Protein AF-0000000084498548 (afdb_homodimer)

Radius of gyration: 18.86 Å; Cα contacts (8 Å, |Δi|>4): 498; chains: 2; bounding box: 50×49×44 Å

Solvent-accessible surface area (backbone atoms only — not comparable to full-atom values): 16741 Å² total; per-residue (Å²): 135,60,54,64,37,74,78,38,48,63,49,59,43,52,49,50,53,48,46,35,45,73,72,44,71,28,44,51,38,52,68,61,47,27,60,66,33,52,45,53,64,82,65,43,45,35,33,50,53,33,36,35,72,52,46,29,29,46,72,55,97,62,28,40,30,58,28,74,58,29,51,48,41,76,71,42,21,59,57,54,34,27,48,53,51,32,66,39,36,51,81,23,35,69,41,34,59,47,57,73,54,39,54,42,33,70,68,54,51,51,52,50,36,49,74,73,68,48,60,89,46,74,53,97,58,17,66,53,39,49,52,49,48,46,42,56,50,26,37,64,28,53,41,29,40,76,50,97,72,33,38,32,45,50,79,67,76,82,114,135,60,56,65,38,75,78,40,48,63,50,57,42,54,48,49,52,48,46,35,43,74,73,44,71,29,42,50,39,52,71,61,48,28,60,66,35,51,45,53,66,83,65,43,46,34,32,50,53,34,37,36,72,53,47,29,28,47,75,55,96,62,28,40,31,58,27,72,59,30,51,49,41,77,71,41,21,59,57,55,34,27,48,54,50,32,65,40,37,52,80,22,32,70,42,34,58,46,58,73,53,40,53,42,32,69,69,53,49,52,52,53,35,48,74,72,66,47,60,89,46,73,52,98,57,16,67,54,38,48,51,50,49,46,43,56,51,27,38,65,27,54,41,29,40,76,51,96,70,34,38,32,46,50,77,66,78,83,116

InterPro domains:
  IPR018632 C-terminal AAA-associated domain [PF09821] (31-145)

Nearest PDB structures (foldseek):
  2g7u-assembly1_A  TM=7.060E-01  e=1.919E-02  Rhodococcus jostii RHA1
  4m6y-assembly1_A  TM=6.902E-01  e=5.106E-02  Streptomyces hygroscopicus
  4m74-assembly1_B  TM=6.570E-01  e=4.056E-02  Streptomyces hygroscopicus
  4m6x-assembly1_B  TM=7.000E-01  e=7.639E-02  Streptomyces hygroscopicus
  4m72-assembly1_B  TM=6.467E-01  e=6.428E-02  Streptomyces hygroscopicus

Secondary structure (DSSP, 8-state):
--B--TT--HHHHHHHHHHHHHTSTTEEEHHHHHHHHT--HHHHHHHHHHHHHTTSEEEETTEEEE-HHHHHHHHS-HHHHHHHHHHHHTTSBTHHHHHHHSEE-HHHHHHHHHHTT--TT-STTHHHHHHHHIIIIIITTTSEEEETTEEEE------/--B--TT--HHHHHHHHHHHHHTSTTEEEHHHHHHHHT--HHHHHHHHHHHHHTTSEEEETTEEEE-HHHHHHHHS-HHHHHHHHHHHHTTSBTHHHHHHHSEE-HHHHHHHHHHTT--TT-STTHHHHHHHHIIIIIITTTSEEEETTEEEE------

Structure (mmCIF, N/CA/C/O backbone):
data_AF-0000000084498548-model_v1
#
loop_
_entity.id
_entity.type
_entity.pdbx_description
1 polymer 'ABC transporter ATP-binding protein'
#
loop_
_atom_site.group_PDB
_atom_site.id
_atom_site.type_symbol
_atom_site.label_atom_id
_atom_site.label_alt_id
_atom_site.label_comp_id
_atom_site.label_asym_id
_atom_site.label_entity_id
_atom_site.label_seq_id
_atom_site.pdbx_PDB_ins_code
_atom_site.Cartn_x
_atom_site.Cartn_y
_atom_site.Cartn_z
_atom_site.occupancy
_atom_site.B_iso_or_equiv
_atom_site.auth_seq_id
_atom_site.auth_comp_id
_atom_site.auth_asym_id
_atom_site.auth_atom_id
_atom_site.pdbx_PDB_model_num
ATOM 1 N N . MET A 1 1 ? 15.578 -17.812 -7.535 1 78.06 1 MET A N 1
ATOM 2 C CA . MET A 1 1 ? 15.336 -17.047 -6.316 1 78.06 1 MET A CA 1
ATOM 3 C C . MET A 1 1 ? 14.117 -16.156 -6.469 1 78.06 1 MET A C 1
ATOM 5 O O . MET A 1 1 ? 13.922 -15.531 -7.52 1 78.06 1 MET A O 1
ATOM 9 N N . ASP A 1 2 ? 13.141 -16.25 -5.461 1 93.12 2 ASP A N 1
ATOM 10 C CA . ASP A 1 2 ? 11.898 -15.484 -5.562 1 93.12 2 ASP A CA 1
ATOM 11 C C . ASP A 1 2 ? 12.094 -14.047 -5.09 1 93.12 2 ASP A C 1
ATOM 13 O O . ASP A 1 2 ? 12.711 -13.805 -4.051 1 93.12 2 ASP A O 1
ATOM 17 N N . VAL A 1 3 ? 11.75 -13.117 -5.965 1 96.81 3 VAL A N 1
ATOM 18 C CA . VAL A 1 3 ? 11.867 -11.695 -5.652 1 96.81 3 VAL A CA 1
ATOM 19 C C . VAL A 1 3 ? 10.516 -11.008 -5.848 1 96.81 3 VAL A C 1
ATOM 21 O O . VAL A 1 3 ? 9.797 -11.312 -6.797 1 96.81 3 VAL A O 1
ATOM 24 N N . ILE A 1 4 ? 10.125 -10.188 -4.871 1 97.5 4 ILE A N 1
ATOM 25 C CA . ILE A 1 4 ? 8.953 -9.359 -5.098 1 97.5 4 ILE A CA 1
ATOM 26 C C . ILE A 1 4 ? 9.172 -8.484 -6.332 1 97.5 4 ILE A C 1
ATOM 28 O O . ILE A 1 4 ? 10.211 -7.824 -6.457 1 97.5 4 ILE A O 1
ATOM 32 N N . ASP A 1 5 ? 8.227 -8.547 -7.223 1 96.06 5 ASP A N 1
ATOM 33 C CA . ASP A 1 5 ? 8.344 -7.723 -8.422 1 96.06 5 ASP A CA 1
ATOM 34 C C . ASP A 1 5 ? 8.25 -6.238 -8.078 1 96.06 5 ASP A C 1
ATOM 36 O O . ASP A 1 5 ? 7.336 -5.816 -7.367 1 96.06 5 ASP A O 1
ATOM 40 N N . PRO A 1 6 ? 9.141 -5.457 -8.625 1 94.38 6 PRO A N 1
ATOM 41 C CA . PRO A 1 6 ? 9.172 -4.035 -8.281 1 94.38 6 PRO A CA 1
ATOM 42 C C . PRO A 1 6 ? 7.891 -3.305 -8.688 1 94.38 6 PRO A C 1
ATOM 44 O O . PRO A 1 6 ? 7.586 -2.238 -8.148 1 94.38 6 PRO A O 1
ATOM 47 N N . ASP A 1 7 ? 7.145 -3.828 -9.594 1 94.19 7 ASP A N 1
ATOM 48 C CA . ASP A 1 7 ? 5.957 -3.148 -10.102 1 94.19 7 ASP A CA 1
ATOM 49 C C . ASP A 1 7 ? 4.691 -3.693 -9.445 1 94.19 7 ASP A C 1
ATOM 51 O O . ASP A 1 7 ? 3.58 -3.279 -9.789 1 94.19 7 ASP A O 1
ATOM 55 N N . ALA A 1 8 ? 4.844 -4.609 -8.555 1 95.62 8 ALA A N 1
ATOM 56 C CA . ALA A 1 8 ? 3.695 -5.16 -7.836 1 95.62 8 ALA A CA 1
ATOM 57 C C . ALA A 1 8 ? 3.361 -4.316 -6.609 1 95.62 8 ALA A C 1
ATOM 59 O O . ALA A 1 8 ? 4.191 -4.164 -5.707 1 95.62 8 ALA A O 1
ATOM 60 N N . ARG A 1 9 ? 2.207 -3.803 -6.594 1 96 9 ARG A N 1
ATOM 61 C CA . ARG A 1 9 ? 1.728 -3.01 -5.465 1 96 9 ARG A CA 1
ATOM 62 C C . ARG A 1 9 ? 0.726 -3.799 -4.629 1 96 9 ARG A C 1
ATOM 64 O O . ARG A 1 9 ? -0.12 -4.512 -5.172 1 96 9 ARG A O 1
ATOM 71 N N . ILE A 1 10 ? 0.789 -3.631 -3.348 1 97.06 10 ILE A N 1
ATOM 72 C CA . ILE A 1 10 ? -0.01 -4.457 -2.449 1 97.06 10 ILE A CA 1
ATOM 73 C C . ILE A 1 10 ? -1.494 -4.18 -2.674 1 97.06 10 ILE A C 1
ATOM 75 O O . ILE A 1 10 ? -2.318 -5.094 -2.629 1 97.06 10 ILE A O 1
ATOM 79 N N . ALA A 1 11 ? -1.898 -2.939 -2.898 1 96 11 ALA A N 1
ATOM 80 C CA . ALA A 1 11 ? -3.303 -2.609 -3.133 1 96 11 ALA A CA 1
ATOM 81 C C . ALA A 1 11 ? -3.832 -3.322 -4.375 1 96 11 ALA A C 1
ATOM 83 O O . ALA A 1 11 ? -4.98 -3.775 -4.395 1 96 11 ALA A O 1
ATOM 84 N N . ASP A 1 12 ? -2.979 -3.393 -5.426 1 96.44 12 ASP A N 1
ATOM 85 C CA . ASP A 1 12 ? -3.369 -4.094 -6.645 1 96.44 12 ASP A CA 1
ATOM 86 C C . ASP A 1 12 ? -3.529 -5.59 -6.391 1 96.44 12 ASP A C 1
ATOM 88 O O . ASP A 1 12 ? -4.41 -6.234 -6.965 1 96.44 12 ASP A O 1
ATOM 92 N N . LEU A 1 13 ? -2.639 -6.105 -5.566 1 97.5 13 LEU A N 1
ATOM 93 C CA . LEU A 1 13 ? -2.725 -7.52 -5.219 1 97.5 13 LEU A CA 1
ATOM 94 C C . LEU A 1 13 ? -4.016 -7.816 -4.461 1 97.5 13 LEU A C 1
ATOM 96 O O . LEU A 1 13 ? -4.68 -8.82 -4.73 1 97.5 13 LEU A O 1
ATOM 100 N N . VAL A 1 14 ? -4.371 -6.984 -3.506 1 96.75 14 VAL A N 1
ATOM 101 C CA . VAL A 1 14 ? -5.617 -7.148 -2.764 1 96.75 14 VAL A CA 1
ATOM 102 C C . VAL A 1 14 ? -6.797 -7.117 -3.729 1 96.75 14 VAL A C 1
ATOM 104 O O . VAL A 1 14 ? -7.672 -7.988 -3.68 1 96.75 14 VAL A O 1
ATOM 107 N N . GLY A 1 15 ? -6.789 -6.148 -4.637 1 95.5 15 GLY A N 1
ATOM 108 C CA . GLY A 1 15 ? -7.828 -6.074 -5.652 1 95.5 15 GLY A CA 1
ATOM 109 C C . GLY A 1 15 ? -7.926 -7.328 -6.5 1 95.5 15 GLY A C 1
ATOM 110 O O . GLY A 1 15 ? -9.023 -7.805 -6.785 1 95.5 15 GLY A O 1
ATOM 111 N N . LEU A 1 16 ? -6.781 -7.812 -6.887 1 97.25 16 LEU A N 1
ATOM 112 C CA . LEU A 1 16 ? -6.711 -9.023 -7.695 1 97.25 16 LEU A CA 1
ATOM 113 C C . LEU A 1 16 ? -7.387 -10.195 -6.984 1 97.25 16 LEU A C 1
ATOM 115 O O . LEU A 1 16 ? -8.172 -10.922 -7.59 1 97.25 16 LEU A O 1
ATOM 119 N N . LEU A 1 17 ? -7.102 -10.391 -5.699 1 98 17 LEU A N 1
ATOM 120 C CA . LEU A 1 17 ? -7.652 -11.508 -4.945 1 98 17 LEU A CA 1
ATOM 121 C C . LEU A 1 17 ? -9.164 -11.391 -4.812 1 98 17 LEU A C 1
ATOM 123 O O . LEU A 1 17 ? -9.891 -12.375 -4.953 1 98 17 LEU A O 1
ATOM 127 N N . TYR A 1 18 ? -9.625 -10.188 -4.562 1 95 18 TYR A N 1
ATOM 128 C CA . TYR A 1 18 ? -11.062 -9.984 -4.426 1 95 18 TYR A CA 1
ATOM 129 C C . TYR A 1 18 ? -11.773 -10.219 -5.758 1 95 18 TYR A C 1
ATOM 131 O O . TYR A 1 18 ? -12.852 -10.805 -5.797 1 95 18 TYR A O 1
ATOM 139 N N . VAL A 1 19 ? -11.172 -9.695 -6.832 1 95.12 19 VAL A N 1
ATOM 140 C CA . VAL A 1 19 ? -11.766 -9.898 -8.148 1 95.12 19 VAL A CA 1
ATOM 141 C C . VAL A 1 19 ? -11.82 -11.391 -8.469 1 95.12 19 VAL A C 1
ATOM 143 O O . VAL A 1 19 ? -12.852 -11.906 -8.898 1 95.12 19 VAL A O 1
ATOM 146 N N . LEU A 1 20 ? -10.719 -12.102 -8.234 1 97.5 20 LEU A N 1
ATOM 147 C CA . LEU A 1 20 ? -10.656 -13.539 -8.477 1 97.5 20 LEU A CA 1
ATOM 148 C C . LEU A 1 20 ? -11.727 -14.273 -7.684 1 97.5 20 LEU A C 1
ATOM 150 O O . LEU A 1 20 ? -12.445 -15.117 -8.227 1 97.5 20 LEU A O 1
ATOM 154 N N . ASN A 1 21 ? -11.828 -13.906 -6.457 1 96.69 21 ASN A N 1
ATOM 155 C CA . ASN A 1 21 ? -12.742 -14.617 -5.566 1 96.69 21 ASN A CA 1
ATOM 156 C C . ASN A 1 21 ? -14.195 -14.242 -5.84 1 96.69 21 ASN A C 1
ATOM 158 O O . ASN A 1 21 ? -15.047 -15.125 -5.984 1 96.69 21 ASN A O 1
ATOM 162 N N . ASN A 1 22 ? -14.484 -12.961 -5.988 1 93 22 ASN A N 1
ATOM 163 C CA . ASN A 1 22 ? -15.867 -12.484 -5.969 1 93 22 ASN A CA 1
ATOM 164 C C . ASN A 1 22 ? -16.484 -12.492 -7.363 1 93 22 ASN A C 1
ATOM 166 O O . ASN A 1 22 ? -17.688 -12.68 -7.516 1 93 22 ASN A O 1
ATOM 170 N N . ILE A 1 23 ? -15.672 -12.258 -8.352 1 94.19 23 ILE A N 1
ATOM 171 C CA . ILE A 1 23 ? -16.188 -12.141 -9.711 1 94.19 23 ILE A CA 1
ATOM 172 C C . ILE A 1 23 ? -16.047 -13.477 -10.438 1 94.19 23 ILE A C 1
ATOM 174 O O . ILE A 1 23 ? -16.969 -13.93 -11.117 1 94.19 23 ILE A O 1
ATOM 178 N N . PHE A 1 24 ? -14.93 -14.148 -10.242 1 97.5 24 PHE A N 1
ATOM 179 C CA . PHE A 1 24 ? -14.633 -15.312 -11.062 1 97.5 24 PHE A CA 1
ATOM 180 C C . PHE A 1 24 ? -14.789 -16.594 -10.258 1 97.5 24 PHE A C 1
ATOM 182 O O . PHE A 1 24 ? -14.453 -17.688 -10.742 1 97.5 24 PHE A O 1
ATOM 189 N N . ASN A 1 25 ? -15.242 -16.469 -9.039 1 97.38 25 ASN A N 1
ATOM 190 C CA . ASN A 1 25 ? -15.461 -17.625 -8.164 1 97.38 25 ASN A CA 1
ATOM 191 C C . ASN A 1 25 ? -14.18 -18.438 -7.988 1 97.38 25 ASN A C 1
ATOM 193 O O . ASN A 1 25 ? -14.227 -19.672 -7.973 1 97.38 25 ASN A O 1
ATOM 197 N N . GLY A 1 26 ? -13.102 -17.734 -8.031 1 98.19 26 GLY A N 1
ATOM 198 C CA . GLY A 1 26 ? -11.844 -18.312 -7.578 1 98.19 26 GLY A CA 1
ATOM 199 C C . GLY A 1 26 ? -10.953 -18.766 -8.719 1 98.19 26 GLY A C 1
ATOM 200 O O . GLY A 1 26 ? -9.82 -19.188 -8.5 1 98.19 26 GLY A O 1
ATOM 201 N N . LYS A 1 27 ? -11.453 -18.75 -9.945 1 98.25 27 LYS A N 1
ATOM 202 C CA . LYS A 1 27 ? -10.648 -19.25 -11.055 1 98.25 27 LYS A CA 1
ATOM 203 C C . LYS A 1 27 ? -11.023 -18.562 -12.367 1 98.25 27 LYS A C 1
ATOM 205 O O . LYS A 1 27 ? -12.195 -18.266 -12.602 1 98.25 27 LYS A O 1
ATOM 210 N N . THR A 1 28 ? -10.039 -18.266 -13.133 1 98.5 28 THR A N 1
ATOM 211 C CA . THR A 1 28 ? -10.234 -17.734 -14.469 1 98.5 28 THR A CA 1
ATOM 212 C C . THR A 1 28 ? -8.961 -17.859 -15.297 1 98.5 28 THR A C 1
ATOM 214 O O . THR A 1 28 ? -7.992 -18.484 -14.867 1 98.5 28 THR A O 1
ATOM 217 N N . ASP A 1 29 ? -8.953 -17.453 -16.469 1 98.25 29 ASP A N 1
ATOM 218 C CA . ASP A 1 29 ? -7.703 -17.328 -17.203 1 98.25 29 ASP A CA 1
ATOM 219 C C . ASP A 1 29 ? -7.199 -15.883 -17.203 1 98.25 29 ASP A C 1
ATOM 221 O O . ASP A 1 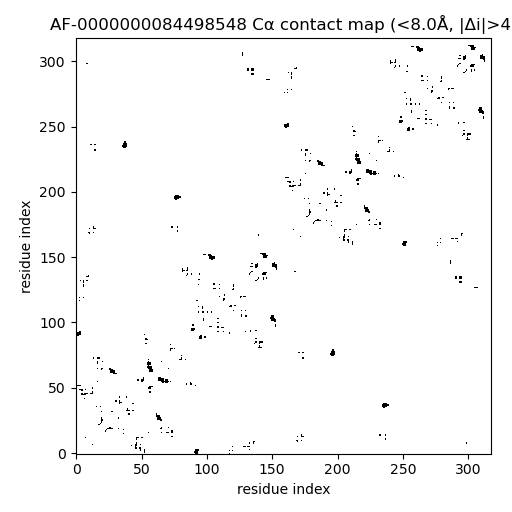29 ? -7.973 -14.953 -17 1 98.25 29 ASP A O 1
ATOM 225 N N . LEU A 1 30 ? -5.926 -15.719 -17.438 1 97.5 30 LEU A N 1
ATOM 226 C CA . LEU A 1 30 ? -5.254 -14.43 -17.312 1 97.5 30 LEU A CA 1
ATOM 227 C C . LEU A 1 30 ? -5.828 -13.422 -18.312 1 97.5 30 LEU A C 1
ATOM 229 O O . LEU A 1 30 ? -5.863 -12.219 -18.031 1 97.5 30 LEU A O 1
ATOM 233 N N . TYR A 1 31 ? -6.27 -13.867 -19.422 1 97.19 31 TYR A N 1
ATOM 234 C CA . TYR A 1 31 ? -6.852 -12.992 -20.438 1 97.19 31 TYR A CA 1
ATOM 235 C C . TYR A 1 31 ? -8.125 -12.336 -19.906 1 97.19 31 TYR A C 1
ATOM 237 O O . TYR A 1 31 ? -8.305 -11.117 -20.047 1 97.19 31 TYR A O 1
ATOM 245 N N . LYS A 1 32 ? -8.984 -13.148 -19.344 1 97.75 32 LYS A N 1
ATOM 246 C CA . LYS A 1 32 ? -10.234 -12.633 -18.781 1 97.75 32 LYS A CA 1
ATOM 247 C C . LYS A 1 32 ? -9.961 -11.727 -17.594 1 97.75 32 LYS A C 1
ATOM 249 O O . LYS A 1 32 ? -10.641 -10.719 -17.391 1 97.75 32 LYS A O 1
ATOM 254 N N . LEU A 1 33 ? -9.016 -12.133 -16.812 1 96.94 33 LEU A N 1
ATOM 255 C CA . LEU A 1 33 ? -8.648 -11.352 -15.633 1 96.94 33 LEU A CA 1
ATOM 256 C C . LEU A 1 33 ? -8.156 -9.961 -16.031 1 96.94 33 LEU A C 1
ATOM 258 O O . LEU A 1 33 ? -8.516 -8.969 -15.406 1 96.94 33 LEU A O 1
ATOM 262 N N . GLU A 1 34 ? -7.238 -9.906 -17.031 1 96.69 34 GLU A N 1
ATOM 263 C CA . GLU A 1 34 ? -6.699 -8.617 -17.453 1 96.69 34 GLU A CA 1
ATOM 264 C C . GLU A 1 34 ? -7.805 -7.691 -17.953 1 96.69 34 GLU A C 1
ATOM 266 O O . GLU A 1 34 ? -7.746 -6.48 -17.734 1 96.69 34 GLU A O 1
ATOM 271 N N . LYS A 1 35 ? -8.852 -8.227 -18.609 1 95.81 35 LYS A N 1
ATOM 272 C CA . LYS A 1 35 ? -9.984 -7.449 -19.094 1 95.81 35 LYS A CA 1
ATOM 273 C C . LYS A 1 35 ? -10.82 -6.906 -17.938 1 95.81 35 LYS A C 1
ATOM 275 O O . LYS A 1 35 ? -11.172 -5.727 -17.922 1 95.81 35 LYS A O 1
ATOM 280 N N . GLU A 1 36 ? -11.086 -7.801 -17.016 1 94.44 36 GLU A N 1
ATOM 281 C CA . GLU A 1 36 ? -11.883 -7.398 -15.867 1 94.44 36 GLU A CA 1
ATOM 282 C C . GLU A 1 36 ? -11.18 -6.316 -15.055 1 94.44 36 GLU A C 1
ATOM 284 O O . GLU A 1 36 ? -11.82 -5.387 -14.555 1 94.44 36 GLU A O 1
ATOM 289 N N . MET A 1 37 ? -9.883 -6.426 -14.93 1 93.94 37 MET A N 1
ATOM 290 C CA . MET A 1 37 ? -9.102 -5.504 -14.109 1 93.94 37 MET A CA 1
ATOM 291 C C . MET A 1 37 ? -8.711 -4.266 -14.914 1 93.94 37 MET A C 1
ATOM 293 O O . MET A 1 37 ? -8.148 -3.316 -14.359 1 93.94 37 MET A O 1
ATOM 297 N N . GLU A 1 38 ? -8.953 -4.242 -16.188 1 93.75 38 GLU A N 1
ATOM 298 C CA . GLU A 1 38 ? -8.688 -3.105 -17.062 1 93.75 38 GLU A CA 1
ATOM 299 C C . GLU A 1 38 ? -7.215 -2.713 -17.031 1 93.75 38 GLU A C 1
ATOM 301 O O . GLU A 1 38 ? -6.883 -1.55 -16.797 1 93.75 38 GLU A O 1
ATOM 306 N N . VAL A 1 39 ? -6.41 -3.721 -17.203 1 92.94 39 VAL A N 1
ATOM 307 C CA . VAL A 1 39 ? -4.965 -3.545 -17.281 1 92.94 39 VAL A CA 1
ATOM 308 C C . VAL A 1 39 ? -4.398 -4.391 -18.422 1 92.94 39 VAL A C 1
ATOM 310 O O . VAL A 1 39 ? -5.027 -5.359 -18.859 1 92.94 39 VAL A O 1
ATOM 313 N N . ASP A 1 40 ? -3.309 -3.969 -18.938 1 92.88 40 ASP A N 1
ATOM 314 C CA . ASP A 1 40 ? -2.658 -4.82 -19.922 1 92.88 40 ASP A CA 1
ATOM 315 C C . ASP A 1 40 ? -1.846 -5.922 -19.25 1 92.88 40 ASP A C 1
ATOM 317 O O . ASP A 1 40 ? -1.642 -5.895 -18.031 1 92.88 40 ASP A O 1
ATOM 321 N N . ILE A 1 41 ? -1.466 -6.84 -20.016 1 92.25 41 ILE A N 1
ATOM 322 C CA . ILE A 1 41 ? -0.79 -8.031 -19.516 1 92.25 41 ILE A CA 1
ATOM 323 C C . ILE A 1 41 ? 0.524 -7.633 -18.844 1 92.25 41 ILE A C 1
ATOM 325 O O . ILE A 1 41 ? 0.923 -8.227 -17.844 1 92.25 41 ILE A O 1
ATOM 329 N N . ASP A 1 42 ? 1.211 -6.633 -19.375 1 93.94 42 ASP A N 1
ATOM 330 C CA . ASP A 1 42 ? 2.494 -6.195 -18.828 1 93.94 42 ASP A CA 1
ATOM 331 C C . ASP A 1 42 ? 2.332 -5.613 -17.438 1 93.94 42 ASP A C 1
ATOM 333 O O . ASP A 1 42 ? 3.246 -5.699 -16.609 1 93.94 42 ASP A O 1
ATOM 337 N N . ASP A 1 43 ? 1.168 -5.078 -17.234 1 93.88 43 ASP A N 1
ATOM 338 C CA . ASP A 1 43 ? 0.88 -4.5 -15.93 1 93.88 43 ASP A CA 1
ATOM 339 C C . ASP A 1 43 ? 0.314 -5.551 -14.977 1 93.88 43 ASP A C 1
ATOM 341 O O . ASP A 1 43 ? 0.504 -5.461 -13.758 1 93.88 43 ASP A O 1
ATOM 345 N N . LEU A 1 44 ? -0.313 -6.496 -15.523 1 96.44 44 LEU A N 1
ATOM 346 C CA . LEU A 1 44 ? -0.96 -7.523 -14.711 1 96.44 44 LEU A CA 1
ATOM 347 C C . LEU A 1 44 ? 0.058 -8.539 -14.211 1 96.44 44 LEU A C 1
ATOM 349 O O . LEU A 1 44 ? -0.01 -8.984 -13.062 1 96.44 44 LEU A O 1
ATOM 353 N N . MET A 1 45 ? 0.998 -8.93 -14.961 1 97.06 45 MET A N 1
ATOM 354 C CA . MET A 1 45 ? 1.869 -10.07 -14.711 1 97.06 45 MET A CA 1
ATOM 355 C C . MET A 1 45 ? 2.734 -9.828 -13.477 1 97.06 45 MET A C 1
ATOM 357 O O . MET A 1 45 ? 2.938 -10.742 -12.672 1 97.06 45 MET A O 1
ATOM 361 N N . PRO A 1 46 ? 3.27 -8.625 -13.258 1 97.12 46 PRO A N 1
ATOM 362 C CA . PRO A 1 46 ? 4.027 -8.398 -12.023 1 97.12 46 PRO A CA 1
ATOM 363 C C . PRO A 1 46 ? 3.215 -8.703 -10.766 1 97.12 46 PRO A C 1
ATOM 365 O O . PRO A 1 46 ? 3.752 -9.242 -9.797 1 97.12 46 PRO A O 1
ATOM 368 N N . ILE A 1 47 ? 1.966 -8.375 -10.781 1 97.69 47 ILE A N 1
ATOM 369 C CA . ILE A 1 47 ? 1.077 -8.617 -9.648 1 97.69 47 ILE A CA 1
ATOM 370 C C . ILE A 1 47 ? 0.819 -10.109 -9.508 1 97.69 47 ILE A C 1
ATOM 372 O O . ILE A 1 47 ? 0.877 -10.656 -8.398 1 97.69 47 ILE A O 1
ATOM 376 N N . VAL A 1 48 ? 0.594 -10.75 -10.625 1 98.19 48 VAL A N 1
ATOM 377 C CA . VAL A 1 48 ? 0.312 -12.18 -10.656 1 98.19 48 VAL A CA 1
ATOM 378 C C . VAL A 1 48 ? 1.531 -12.961 -10.164 1 98.19 48 VAL A C 1
ATOM 380 O O . VAL A 1 48 ? 1.407 -13.852 -9.32 1 98.19 48 VAL A O 1
ATOM 383 N N . TYR A 1 49 ? 2.674 -12.602 -10.68 1 97.44 49 TYR A N 1
ATOM 384 C CA . TYR A 1 49 ? 3.904 -13.266 -10.266 1 97.44 49 TYR A CA 1
ATOM 385 C C . TYR A 1 49 ? 4.133 -13.125 -8.766 1 97.44 49 TYR A C 1
ATOM 387 O O . TYR A 1 49 ? 4.473 -14.094 -8.086 1 97.44 49 TYR A O 1
ATOM 395 N N . THR A 1 50 ? 3.973 -11.945 -8.273 1 98.25 50 THR A N 1
ATOM 396 C CA . THR A 1 50 ? 4.164 -11.695 -6.852 1 98.25 50 THR A CA 1
ATOM 397 C C . THR A 1 50 ? 3.141 -12.469 -6.02 1 98.25 50 THR A C 1
ATOM 399 O O . THR A 1 50 ? 3.494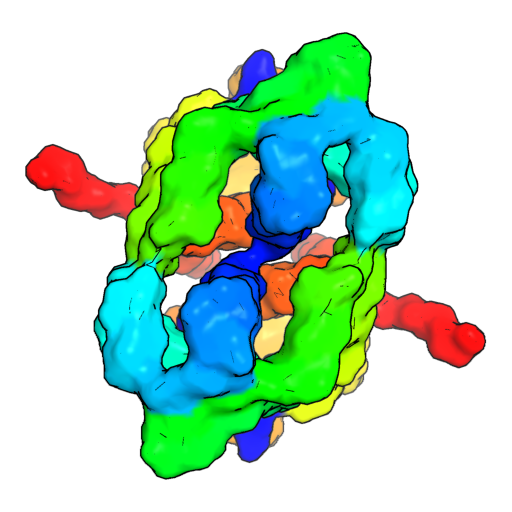 -13.102 -5.027 1 98.25 50 THR A O 1
ATOM 402 N N . ALA A 1 51 ? 1.884 -12.438 -6.43 1 98.56 51 ALA A N 1
ATOM 403 C CA . ALA A 1 51 ? 0.834 -13.172 -5.727 1 98.56 51 ALA A CA 1
ATOM 404 C C . ALA A 1 51 ? 1.152 -14.664 -5.668 1 98.56 51 ALA A C 1
ATOM 406 O O . ALA A 1 51 ? 0.913 -15.312 -4.652 1 98.56 51 ALA A O 1
ATOM 407 N N . GLU A 1 52 ? 1.64 -15.156 -6.785 1 98.5 52 GLU A N 1
ATOM 408 C CA . GLU A 1 52 ? 1.999 -16.562 -6.84 1 98.5 52 GLU A CA 1
ATOM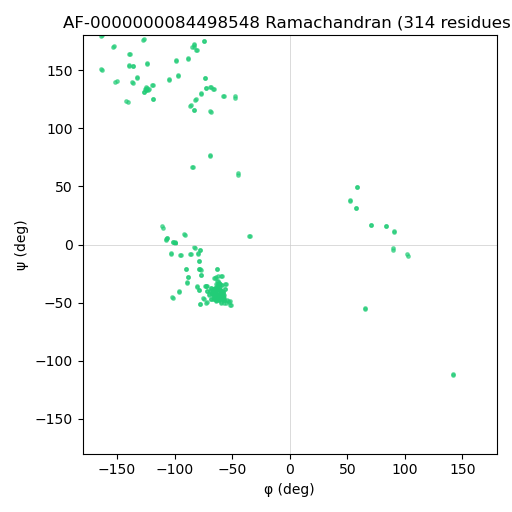 409 C C . GLU A 1 52 ? 3.178 -16.875 -5.922 1 98.5 52 GLU A C 1
ATOM 411 O O . GLU A 1 52 ? 3.176 -17.891 -5.215 1 98.5 52 GLU A O 1
ATOM 416 N N . ARG A 1 53 ? 4.137 -16.031 -5.918 1 97.62 53 ARG A N 1
ATOM 417 C CA . ARG A 1 53 ? 5.305 -16.203 -5.059 1 97.62 53 ARG A CA 1
ATOM 418 C C . ARG A 1 53 ? 4.914 -16.188 -3.586 1 97.62 53 ARG A C 1
ATOM 420 O O . ARG A 1 53 ? 5.488 -16.922 -2.775 1 97.62 53 ARG A O 1
ATOM 427 N N . LEU A 1 54 ? 3.932 -15.398 -3.273 1 98.25 54 LEU A N 1
ATOM 428 C CA . LEU A 1 54 ? 3.455 -15.273 -1.9 1 98.25 54 LEU A CA 1
ATOM 429 C C . LEU A 1 54 ? 2.535 -16.438 -1.541 1 98.25 54 LEU A C 1
ATOM 431 O O . LEU A 1 54 ? 2.125 -16.578 -0.386 1 98.25 54 LEU A O 1
ATOM 435 N N . GLY A 1 55 ? 2.203 -17.203 -2.484 1 98.31 55 GLY A N 1
ATOM 436 C CA . GLY A 1 55 ? 1.375 -18.375 -2.268 1 98.31 55 GLY A CA 1
ATOM 437 C C . GLY A 1 55 ? -0.11 -18.062 -2.252 1 98.31 55 GLY A C 1
ATOM 438 O O . GLY A 1 55 ? -0.915 -18.891 -1.798 1 98.31 55 GLY A O 1
ATOM 439 N N . LEU A 1 56 ? -0.483 -16.938 -2.725 1 98.75 56 LEU A N 1
ATOM 440 C CA . LEU A 1 56 ? -1.867 -16.5 -2.609 1 98.75 56 LEU A CA 1
ATOM 441 C C . LEU A 1 56 ? -2.686 -16.953 -3.814 1 98.75 56 LEU A C 1
ATOM 443 O O . LEU A 1 56 ? -3.918 -16.969 -3.766 1 98.75 56 LEU A O 1
ATOM 447 N N . VAL A 1 57 ? -1.988 -17.234 -4.879 1 98.81 57 VAL A N 1
ATOM 448 C CA . VAL A 1 57 ? -2.623 -17.781 -6.078 1 98.81 57 VAL A CA 1
ATOM 449 C C . VAL A 1 57 ? -1.748 -18.875 -6.672 1 98.81 57 VAL A C 1
ATOM 451 O O . VAL A 1 57 ? -0.585 -19.031 -6.289 1 98.81 57 VAL A O 1
ATOM 454 N N . ALA A 1 58 ? -2.299 -19.656 -7.527 1 98.75 58 ALA A N 1
ATOM 455 C CA . ALA A 1 58 ? -1.592 -20.609 -8.367 1 98.75 58 ALA A CA 1
ATOM 456 C C . ALA A 1 58 ? -1.858 -20.344 -9.844 1 98.75 58 ALA A C 1
ATOM 458 O O . ALA A 1 58 ? -2.998 -20.094 -10.242 1 98.75 58 ALA A O 1
ATOM 459 N N . VAL A 1 59 ? -0.813 -20.344 -10.617 1 98.06 59 VAL A N 1
ATOM 460 C CA . VAL A 1 59 ? -0.939 -20.094 -12.055 1 98.06 59 VAL A CA 1
ATOM 461 C C . VAL A 1 59 ? -0.447 -21.312 -12.836 1 98.06 59 VAL A C 1
ATOM 463 O O . VAL A 1 59 ? 0.668 -21.781 -12.609 1 98.06 59 VAL A O 1
ATOM 466 N N . GLU A 1 60 ? -1.208 -21.812 -13.656 1 97 60 GLU A N 1
ATOM 467 C CA . GLU A 1 60 ? -0.877 -22.953 -14.508 1 97 60 GLU A CA 1
ATOM 468 C C . GLU A 1 60 ? -1.452 -22.766 -15.914 1 97 60 GLU A C 1
ATOM 470 O O . GLU A 1 60 ? -2.662 -22.609 -16.078 1 97 60 GLU A O 1
ATOM 475 N N . SER A 1 61 ? -0.606 -22.797 -16.938 1 96.06 61 SER A N 1
ATOM 476 C CA . SER A 1 61 ? -1 -22.781 -18.344 1 96.06 61 SER A CA 1
ATOM 477 C C . SER A 1 61 ? -1.938 -21.609 -18.641 1 96.06 61 SER A C 1
ATOM 479 O O . SER A 1 61 ? -2.969 -21.781 -19.297 1 96.06 61 SER A O 1
ATOM 481 N N . GLY A 1 62 ? -1.719 -20.5 -18.047 1 95.38 62 GLY A N 1
ATOM 482 C CA . GLY A 1 62 ? -2.477 -19.281 -18.344 1 95.38 62 GLY A CA 1
ATOM 483 C C . GLY A 1 62 ? -3.723 -19.141 -17.484 1 95.38 62 GLY A C 1
ATOM 484 O O . GLY A 1 62 ? -4.445 -18.156 -17.609 1 95.38 62 GLY A O 1
ATOM 485 N N . ASP A 1 63 ? -3.926 -20.188 -16.672 1 98.19 63 ASP A N 1
ATOM 486 C CA . ASP A 1 63 ? -5.023 -20.141 -15.711 1 98.19 63 ASP A CA 1
ATOM 487 C C . ASP A 1 63 ? -4.527 -19.703 -14.336 1 98.19 63 ASP A C 1
ATOM 489 O O . ASP A 1 63 ? -3.426 -20.078 -13.922 1 98.19 63 ASP A O 1
ATOM 493 N N . ILE A 1 64 ? -5.391 -18.969 -13.672 1 98.62 64 ILE A N 1
ATOM 494 C CA . ILE A 1 64 ? -5.051 -18.484 -12.336 1 98.62 64 ILE A CA 1
ATOM 495 C C . ILE A 1 64 ? -6.156 -18.875 -11.359 1 98.62 64 ILE A C 1
ATOM 497 O O . ILE A 1 64 ? -7.34 -18.672 -11.641 1 98.62 64 ILE A O 1
ATOM 501 N N . ASN A 1 65 ? -5.754 -19.453 -10.219 1 98.69 65 ASN A N 1
ATOM 502 C CA . ASN A 1 65 ? -6.648 -19.844 -9.141 1 98.69 65 ASN A CA 1
ATOM 503 C C . ASN A 1 65 ? -6.238 -19.219 -7.812 1 98.69 65 ASN A C 1
ATOM 505 O O . ASN A 1 65 ? -5.051 -19.172 -7.488 1 98.69 65 ASN A O 1
ATOM 509 N N . ILE A 1 66 ? -7.219 -18.734 -7.137 1 98.69 66 ILE A N 1
ATOM 510 C CA . ILE A 1 66 ? -6.906 -18.312 -5.777 1 98.69 66 ILE A CA 1
ATOM 511 C C . ILE A 1 66 ? -6.609 -19.531 -4.914 1 98.69 66 ILE A C 1
ATOM 513 O O . ILE A 1 66 ? -7.281 -20.562 -5.031 1 98.69 66 ILE A O 1
ATOM 517 N N . SER A 1 67 ? -5.594 -19.5 -4.125 1 98.81 67 SER A N 1
ATOM 518 C CA . SER A 1 67 ? -5.223 -20.594 -3.234 1 98.81 67 SER A CA 1
ATOM 519 C C . SER A 1 67 ? -6.027 -20.547 -1.94 1 98.81 67 SER A C 1
ATOM 521 O O . SER A 1 67 ? -6.809 -19.625 -1.719 1 98.81 67 SER A O 1
ATOM 523 N N . ASP A 1 68 ? -5.871 -21.625 -1.117 1 98.62 68 ASP A N 1
ATOM 524 C CA . ASP A 1 68 ? -6.469 -21.609 0.215 1 98.62 68 ASP A CA 1
ATOM 525 C C . ASP A 1 68 ? -5.926 -20.453 1.046 1 98.62 68 ASP A C 1
ATOM 527 O O . ASP A 1 68 ? -6.672 -19.812 1.786 1 98.62 68 ASP A O 1
ATOM 531 N N . LYS A 1 69 ? -4.648 -20.172 0.93 1 98.75 69 LYS A N 1
ATOM 532 C CA . LYS A 1 69 ? -4.027 -19.047 1.622 1 98.75 69 LYS A CA 1
ATOM 533 C C . LYS A 1 69 ? -4.602 -17.719 1.136 1 98.75 69 LYS A C 1
ATOM 535 O O . LYS A 1 69 ? -4.852 -16.812 1.937 1 98.75 69 LYS A O 1
ATOM 540 N N . GLY A 1 70 ? -4.746 -17.594 -0.161 1 98.69 70 GLY A N 1
ATOM 541 C CA . GLY A 1 70 ? -5.363 -16.406 -0.718 1 98.69 70 GLY A CA 1
ATOM 542 C C . GLY A 1 70 ? -6.781 -16.188 -0.228 1 98.69 70 GLY A C 1
ATOM 543 O O . GLY A 1 70 ? -7.168 -15.062 0.085 1 98.69 70 GLY A O 1
ATOM 544 N N . ARG A 1 71 ? -7.555 -17.266 -0.122 1 98.19 71 ARG A N 1
ATOM 545 C CA . ARG A 1 71 ? -8.922 -17.172 0.387 1 98.19 71 ARG A CA 1
ATOM 546 C C . ARG A 1 71 ? -8.93 -16.797 1.862 1 98.19 71 ARG A C 1
ATOM 548 O O . ARG A 1 71 ? -9.781 -16 2.297 1 98.19 71 ARG A O 1
ATOM 555 N N . GLU A 1 72 ? -8.008 -17.391 2.596 1 98.19 72 GLU A N 1
ATOM 556 C CA . GLU A 1 72 ? -7.875 -17.016 3.998 1 98.19 72 GLU A CA 1
ATOM 557 C C . GLU A 1 72 ? -7.57 -15.523 4.133 1 98.19 72 GLU A C 1
ATOM 559 O O . GLU A 1 72 ? -8.141 -14.844 4.992 1 98.19 72 GLU A O 1
ATOM 564 N N . TYR A 1 73 ? -6.711 -15.023 3.322 1 98.38 73 TYR A N 1
ATOM 565 C CA . TYR A 1 73 ? -6.312 -13.617 3.346 1 98.38 73 TYR A CA 1
ATOM 566 C C . TYR A 1 73 ? -7.523 -12.711 3.188 1 98.38 73 TYR A C 1
ATOM 568 O O . TYR A 1 73 ? -7.723 -11.781 3.979 1 98.38 73 TYR A O 1
ATOM 576 N N . ILE A 1 74 ? -8.367 -12.961 2.172 1 95.88 74 ILE A N 1
ATOM 577 C CA . ILE A 1 74 ? -9.422 -12.008 1.868 1 95.88 74 ILE A CA 1
ATOM 578 C C . ILE A 1 74 ? -10.578 -12.18 2.855 1 95.88 74 ILE A C 1
ATOM 580 O O . ILE A 1 74 ? -11.445 -11.312 2.961 1 95.88 74 ILE A O 1
ATOM 584 N N . LYS A 1 75 ? -10.602 -13.289 3.592 1 94.44 75 LYS A N 1
ATOM 585 C CA . LYS A 1 75 ? -11.648 -13.516 4.578 1 94.44 75 LYS A CA 1
ATOM 586 C C . LYS A 1 75 ? -11.211 -13.078 5.969 1 94.44 75 LYS A C 1
ATOM 588 O O . LYS A 1 75 ? -12.023 -13.016 6.895 1 94.44 75 LYS A O 1
ATOM 593 N N . SER A 1 76 ? -9.961 -12.758 6.07 1 95.44 76 SER A N 1
ATOM 594 C CA . SER A 1 76 ? -9.391 -12.43 7.371 1 95.44 76 SER A CA 1
ATOM 595 C C . SER A 1 76 ? -9.539 -10.945 7.68 1 95.44 76 SER A C 1
ATOM 597 O O . SER A 1 76 ? -9.789 -10.141 6.785 1 95.44 76 SER A O 1
ATOM 599 N N . GLY A 1 77 ? -9.43 -10.656 8.969 1 92.94 77 GLY A N 1
ATOM 600 C CA . GLY A 1 77 ? -9.32 -9.273 9.398 1 92.94 77 GLY A CA 1
ATOM 601 C C . GLY A 1 77 ? -7.961 -8.664 9.117 1 92.94 77 GLY A C 1
ATOM 602 O O . GLY A 1 77 ? -7.059 -9.352 8.625 1 92.94 77 GLY A O 1
ATOM 603 N N . MET A 1 78 ? -7.844 -7.438 9.383 1 93.69 78 MET A N 1
ATOM 604 C CA . MET A 1 78 ? -6.676 -6.637 9.016 1 93.69 78 MET A CA 1
ATOM 605 C C . MET A 1 78 ? -5.418 -7.164 9.703 1 93.69 78 MET A C 1
ATOM 607 O O . MET A 1 78 ? -4.344 -7.188 9.102 1 93.69 78 MET A O 1
ATOM 611 N N . ILE A 1 79 ? -5.492 -7.531 10.969 1 93.5 79 ILE A N 1
ATOM 612 C CA . ILE A 1 79 ? -4.336 -8.008 11.719 1 93.5 79 ILE A CA 1
ATOM 613 C C . ILE A 1 79 ? -3.822 -9.312 11.102 1 93.5 79 ILE A C 1
ATOM 615 O O . ILE A 1 79 ? -2.623 -9.453 10.859 1 93.5 79 ILE A O 1
ATOM 619 N N . GLN A 1 80 ? -4.746 -10.219 10.82 1 96.44 80 GLN A N 1
ATOM 620 C CA . GLN A 1 80 ? -4.387 -11.508 10.242 1 96.44 80 GLN A CA 1
ATOM 621 C C . GLN A 1 80 ? -3.869 -11.344 8.812 1 96.44 80 GLN A C 1
ATOM 623 O O . GLN A 1 80 ? -2.979 -12.078 8.383 1 96.44 80 GLN A O 1
ATOM 628 N N . ARG A 1 81 ? -4.418 -10.453 8.031 1 97.19 81 ARG A N 1
ATOM 629 C CA . ARG A 1 81 ? -3.934 -10.18 6.68 1 97.19 81 ARG A CA 1
ATOM 630 C C . ARG A 1 81 ? -2.467 -9.766 6.695 1 97.19 81 ARG A C 1
ATOM 632 O O . ARG A 1 81 ? -1.666 -10.266 5.902 1 97.19 81 ARG A O 1
ATOM 639 N N . LYS A 1 82 ? -2.104 -8.852 7.637 1 96.81 82 LYS A N 1
ATOM 640 C CA . LYS A 1 82 ? -0.719 -8.398 7.75 1 96.81 82 LYS A CA 1
ATOM 641 C C . LYS A 1 82 ? 0.202 -9.547 8.156 1 96.81 82 LYS A C 1
ATOM 643 O O . LYS A 1 82 ? 1.33 -9.648 7.672 1 96.81 82 LYS A O 1
ATOM 648 N N . LYS A 1 83 ? -0.292 -10.383 9.031 1 97.44 83 LYS A N 1
ATOM 649 C CA . LYS A 1 83 ? 0.489 -11.539 9.461 1 97.44 83 LYS A CA 1
ATOM 650 C C . LYS A 1 83 ? 0.745 -12.492 8.297 1 97.44 83 LYS A C 1
ATOM 652 O O . LYS A 1 83 ? 1.845 -13.031 8.164 1 97.44 83 LYS A O 1
ATOM 657 N N . ILE A 1 84 ? -0.25 -12.719 7.512 1 98.25 84 ILE A N 1
ATOM 658 C CA . ILE A 1 84 ? -0.121 -13.594 6.352 1 98.25 84 ILE A CA 1
ATOM 659 C C . ILE A 1 84 ? 0.946 -13.047 5.41 1 98.25 84 ILE A C 1
ATOM 661 O O . ILE A 1 84 ? 1.815 -13.789 4.945 1 98.25 84 ILE A O 1
ATOM 665 N N . ILE A 1 85 ? 0.928 -11.742 5.133 1 98.44 85 ILE A N 1
ATOM 666 C CA . ILE A 1 85 ? 1.913 -11.125 4.25 1 98.44 85 ILE A CA 1
ATOM 667 C C . ILE A 1 85 ? 3.295 -11.195 4.895 1 98.44 85 ILE A C 1
ATOM 669 O O . ILE A 1 85 ? 4.273 -11.562 4.242 1 98.44 85 ILE A O 1
ATOM 673 N N . ASN A 1 86 ? 3.361 -10.836 6.164 1 98.44 86 ASN A N 1
ATOM 674 C CA . ASN A 1 86 ? 4.621 -10.891 6.902 1 98.44 86 ASN A CA 1
ATOM 675 C C . ASN A 1 86 ? 5.293 -12.25 6.773 1 98.44 86 ASN A C 1
ATOM 677 O O . ASN A 1 86 ? 6.449 -12.344 6.359 1 98.44 86 ASN A O 1
ATOM 681 N N . ASN A 1 87 ? 4.539 -13.312 7.055 1 98.19 87 ASN A N 1
ATOM 682 C CA . ASN A 1 87 ? 5.066 -14.672 7 1 98.19 87 ASN A CA 1
ATOM 683 C C . ASN A 1 87 ? 5.484 -15.062 5.586 1 98.19 87 ASN A C 1
ATOM 685 O O . ASN A 1 87 ? 6.48 -15.758 5.398 1 98.19 87 ASN A O 1
ATOM 689 N N . SER A 1 88 ? 4.805 -14.594 4.66 1 98.06 88 SER A N 1
ATOM 690 C CA . SER A 1 88 ? 5.051 -14.969 3.273 1 98.06 88 SER A CA 1
ATOM 691 C C . SER A 1 88 ? 6.281 -14.258 2.717 1 98.06 88 SER A C 1
ATOM 693 O O . SER A 1 88 ? 6.922 -14.758 1.788 1 98.06 88 SER A O 1
ATOM 695 N N . LEU A 1 89 ? 6.605 -13.109 3.275 1 98.25 89 LEU A N 1
ATOM 696 C CA . LEU A 1 89 ? 7.707 -12.297 2.773 1 98.25 89 LEU A CA 1
ATOM 697 C C . LEU A 1 89 ? 9.047 -12.859 3.227 1 98.25 89 LEU A C 1
ATOM 699 O O . LEU A 1 89 ? 10.086 -12.586 2.615 1 98.25 89 LEU A O 1
ATOM 703 N N . ARG A 1 90 ? 9.039 -13.617 4.25 1 97.25 90 ARG A N 1
ATOM 704 C CA . ARG A 1 90 ? 10.25 -13.938 4.996 1 97.25 90 ARG A CA 1
ATOM 705 C C . ARG A 1 90 ? 11.227 -14.719 4.129 1 97.25 90 ARG A C 1
ATOM 707 O O . ARG A 1 90 ? 12.445 -14.633 4.328 1 97.25 90 ARG A O 1
ATOM 714 N N . ASP A 1 91 ? 10.766 -15.477 3.131 1 96.31 91 ASP A N 1
ATOM 715 C CA . ASP A 1 91 ? 11.656 -16.297 2.309 1 96.31 91 ASP A CA 1
ATOM 716 C C . ASP A 1 91 ? 11.766 -15.727 0.893 1 96.31 91 ASP A C 1
ATOM 718 O O . ASP A 1 91 ? 12.188 -16.438 -0.028 1 96.31 91 ASP A O 1
ATOM 722 N N . ILE A 1 92 ? 11.344 -14.531 0.701 1 98.06 92 ILE A N 1
ATOM 723 C CA . ILE A 1 92 ? 11.344 -13.898 -0.614 1 98.06 92 ILE A CA 1
ATOM 724 C C . ILE A 1 92 ? 12.234 -12.656 -0.591 1 98.06 92 ILE A C 1
ATOM 726 O O . ILE A 1 92 ? 12.203 -11.883 0.366 1 98.06 92 ILE A O 1
ATOM 730 N N . GLU A 1 93 ? 13.008 -12.5 -1.629 1 98.38 93 GLU A N 1
ATOM 731 C CA . GLU A 1 93 ? 13.828 -11.289 -1.717 1 98.38 93 GLU A CA 1
ATOM 732 C C . GLU A 1 93 ? 12.977 -10.07 -2.055 1 98.38 93 GLU A C 1
ATOM 734 O O . GLU A 1 93 ? 12.008 -10.172 -2.801 1 98.38 93 GLU A O 1
ATOM 739 N N . PRO A 1 94 ? 13.297 -8.867 -1.477 1 98.44 94 PRO A N 1
ATOM 740 C CA . PRO A 1 94 ? 14.516 -8.531 -0.732 1 98.44 94 PRO A CA 1
ATOM 741 C C . PRO A 1 94 ? 14.375 -8.773 0.768 1 98.44 94 PRO A C 1
ATOM 743 O O . PRO A 1 94 ? 15.266 -8.422 1.54 1 98.44 94 PRO A O 1
ATOM 746 N N . PHE A 1 95 ? 13.336 -9.383 1.19 1 98.62 95 PHE A N 1
ATOM 747 C CA . PHE A 1 95 ? 13.016 -9.438 2.611 1 98.62 95 PHE A CA 1
ATOM 748 C C . PHE A 1 95 ? 13.836 -10.508 3.314 1 98.62 95 PHE A C 1
ATOM 750 O O . PHE A 1 95 ? 14.195 -10.359 4.484 1 98.62 95 PHE A O 1
ATOM 757 N N . LYS A 1 96 ? 14.086 -11.617 2.643 1 98.19 96 LYS A N 1
ATOM 758 C CA . LYS A 1 96 ? 15.016 -12.594 3.193 1 98.19 96 LYS A CA 1
ATOM 759 C C . LYS A 1 96 ? 16.344 -11.945 3.568 1 98.19 96 LYS A C 1
ATOM 761 O O . LYS A 1 96 ? 16.844 -12.141 4.676 1 98.19 96 LYS A O 1
ATOM 766 N N . THR A 1 97 ? 16.875 -11.156 2.625 1 98.44 97 THR A N 1
ATOM 767 C CA . THR A 1 97 ? 18.125 -10.438 2.857 1 98.44 97 THR A CA 1
ATOM 768 C C . THR A 1 97 ? 17.953 -9.406 3.965 1 98.44 97 THR A C 1
ATOM 770 O O . THR A 1 97 ? 18.844 -9.227 4.793 1 98.44 97 THR A O 1
ATOM 773 N N . ALA A 1 98 ? 16.859 -8.68 3.973 1 98.62 98 ALA A N 1
ATOM 774 C CA . ALA A 1 98 ? 16.562 -7.695 5.012 1 98.62 98 ALA A CA 1
ATOM 775 C C . ALA A 1 98 ? 16.641 -8.32 6.398 1 98.62 98 ALA A C 1
ATOM 777 O O . ALA A 1 98 ? 17.234 -7.75 7.312 1 98.62 98 ALA A O 1
ATOM 778 N N . ILE A 1 99 ? 15.984 -9.469 6.551 1 98.38 99 ILE A N 1
ATOM 779 C CA . ILE A 1 99 ? 15.945 -10.172 7.828 1 98.38 99 ILE A CA 1
ATOM 780 C C . ILE A 1 99 ? 17.375 -10.547 8.25 1 98.38 99 ILE A C 1
ATOM 782 O O . ILE A 1 99 ? 17.719 -10.43 9.422 1 98.38 99 ILE A O 1
ATOM 786 N N . GLU A 1 100 ? 18.141 -10.984 7.328 1 97.62 100 GLU A N 1
ATOM 787 C CA . GLU A 1 100 ? 19.531 -11.328 7.602 1 97.62 100 GLU A CA 1
ATOM 788 C C . GLU A 1 100 ? 20.297 -10.125 8.125 1 97.62 100 GLU A C 1
ATOM 790 O O . GLU A 1 100 ? 21.141 -10.25 9.023 1 97.62 100 GLU A O 1
ATOM 795 N N . LEU A 1 101 ? 20.094 -8.93 7.574 1 98 101 LEU A N 1
ATOM 796 C CA . LEU A 1 101 ? 20.844 -7.727 7.898 1 98 101 LEU A CA 1
ATOM 797 C C . LEU A 1 101 ? 20.359 -7.109 9.203 1 98 101 LEU A C 1
ATOM 799 O O . LEU A 1 101 ? 21.062 -6.316 9.828 1 98 101 LEU A O 1
ATOM 803 N N . LYS A 1 102 ? 19.125 -7.426 9.641 1 97.81 102 LYS A N 1
ATOM 804 C CA . LYS A 1 102 ? 18.484 -6.945 10.867 1 97.81 102 LYS A CA 1
ATOM 805 C C . LYS A 1 102 ? 18.234 -5.441 10.805 1 97.81 102 LYS A C 1
ATOM 807 O O . LYS A 1 102 ? 17.141 -4.977 11.094 1 97.81 102 LYS A O 1
ATOM 812 N N . SER A 1 103 ? 19.266 -4.668 10.555 1 98.19 103 SER A N 1
ATOM 813 C CA . SER A 1 103 ? 19.219 -3.23 10.312 1 98.19 103 SER A CA 1
ATOM 814 C C . SER A 1 103 ? 20.125 -2.834 9.156 1 98.19 103 SER A C 1
ATOM 816 O O . SER A 1 103 ? 21.219 -3.389 8.992 1 98.19 103 SER A O 1
ATOM 818 N N . PHE A 1 104 ? 19.625 -1.897 8.32 1 98.56 104 PHE A N 1
ATOM 819 C CA . PHE A 1 104 ? 20.375 -1.657 7.09 1 98.56 104 PHE A CA 1
ATOM 820 C C . PHE A 1 104 ? 19.953 -0.335 6.457 1 98.56 104 PHE A C 1
ATOM 822 O O . PHE A 1 104 ? 18.812 0.117 6.637 1 98.56 104 PHE A O 1
ATOM 829 N N . SER A 1 105 ? 20.875 0.275 5.773 1 98.06 105 SER A N 1
ATOM 830 C CA . SER A 1 105 ? 20.547 1.345 4.832 1 98.06 105 SER A CA 1
ATOM 831 C C . SER A 1 105 ? 20.125 0.784 3.48 1 98.06 105 SER A C 1
ATOM 833 O O . SER A 1 105 ? 20.297 -0.408 3.215 1 98.06 105 SER A O 1
ATOM 835 N N . LEU A 1 106 ? 19.609 1.635 2.611 1 96.94 106 LEU A N 1
ATOM 836 C CA . LEU A 1 106 ? 19.234 1.202 1.27 1 96.94 106 LEU A CA 1
ATOM 837 C C . LEU A 1 106 ? 20.453 0.725 0.493 1 96.94 106 LEU A C 1
ATOM 839 O O . LEU A 1 106 ? 20.391 -0.269 -0.235 1 96.94 106 LEU A O 1
ATOM 843 N N . ASP A 1 107 ? 21.531 1.427 0.674 1 96.5 107 ASP A N 1
ATOM 844 C CA . ASP A 1 107 ? 22.766 1.043 -0.018 1 96.5 107 ASP A CA 1
ATOM 845 C C . ASP A 1 107 ? 23.266 -0.311 0.473 1 96.5 107 ASP A C 1
ATOM 847 O O . ASP A 1 107 ? 23.734 -1.129 -0.321 1 96.5 107 ASP A O 1
ATOM 851 N N . ASP A 1 108 ? 23.156 -0.53 1.764 1 97.81 108 ASP A N 1
ATOM 852 C CA . ASP A 1 108 ? 23.594 -1.788 2.357 1 97.81 108 ASP A CA 1
ATOM 853 C C . ASP A 1 108 ? 22.844 -2.973 1.754 1 97.81 108 ASP A C 1
ATOM 855 O O . ASP A 1 108 ? 23.469 -3.955 1.335 1 97.81 108 ASP A O 1
ATOM 859 N N . ILE A 1 109 ? 21.578 -2.871 1.719 1 98.5 109 ILE A N 1
ATOM 860 C CA . ILE A 1 109 ? 20.781 -4.016 1.279 1 98.5 109 ILE A CA 1
ATOM 861 C C . ILE A 1 109 ? 20.938 -4.195 -0.23 1 98.5 109 ILE A C 1
ATOM 863 O O . ILE A 1 109 ? 20.938 -5.32 -0.73 1 98.5 109 ILE A O 1
ATOM 867 N N . LEU A 1 110 ? 21.047 -3.123 -0.945 1 97.69 110 LEU A N 1
ATOM 868 C CA . LEU A 1 110 ? 21.25 -3.242 -2.385 1 97.69 110 LEU A CA 1
ATOM 869 C C . LEU A 1 110 ? 22.531 -4.016 -2.684 1 97.69 110 LEU A C 1
ATOM 871 O O . LEU A 1 110 ? 22.547 -4.895 -3.549 1 97.69 110 LEU A O 1
ATOM 875 N N . GLU A 1 111 ? 23.562 -3.662 -1.993 1 97.38 111 GLU A N 1
ATOM 876 C CA . GLU A 1 111 ? 24.844 -4.344 -2.176 1 97.38 111 GLU A CA 1
ATOM 877 C C . GLU A 1 111 ? 24.734 -5.816 -1.795 1 97.38 111 GLU A C 1
ATOM 879 O O . GLU A 1 111 ? 25.25 -6.688 -2.508 1 97.38 111 GLU A O 1
ATOM 884 N N . LYS A 1 112 ? 24.109 -6.059 -0.685 1 98.31 112 LYS A N 1
ATOM 885 C CA . LYS A 1 112 ? 23.953 -7.438 -0.225 1 98.31 112 LYS A CA 1
ATOM 886 C C . LYS A 1 112 ? 23.109 -8.258 -1.201 1 98.31 112 LYS A C 1
ATOM 888 O O . LYS A 1 112 ? 23.391 -9.438 -1.423 1 98.31 112 LYS A O 1
ATOM 893 N N . LEU A 1 113 ? 22.078 -7.645 -1.773 1 98.38 113 LEU A N 1
ATOM 894 C CA . LEU A 1 113 ? 21.25 -8.312 -2.775 1 98.38 113 LEU A CA 1
ATOM 895 C C . LEU A 1 113 ? 22.078 -8.672 -4.008 1 98.38 113 LEU A C 1
ATOM 897 O O . LEU A 1 113 ? 21.938 -9.766 -4.559 1 98.38 113 LEU A O 1
ATOM 901 N N . LYS A 1 114 ? 22.875 -7.766 -4.422 1 96.75 114 LYS A N 1
ATOM 902 C CA . LYS A 1 114 ? 23.766 -8.039 -5.539 1 96.75 114 LYS A CA 1
ATOM 903 C C . LYS A 1 114 ? 24.688 -9.227 -5.234 1 96.75 114 LYS A C 1
ATOM 905 O O . LYS A 1 114 ? 24.844 -10.117 -6.07 1 96.75 114 LYS A O 1
ATOM 910 N N . ASP A 1 115 ? 25.219 -9.211 -4.031 1 97.25 115 ASP A N 1
ATOM 911 C CA . ASP A 1 115 ? 26.078 -10.305 -3.602 1 97.25 115 ASP A CA 1
ATOM 912 C C . ASP A 1 115 ? 25.344 -11.633 -3.596 1 97.25 115 ASP A C 1
ATOM 914 O O . ASP A 1 115 ? 25.922 -12.688 -3.844 1 97.25 115 ASP A O 1
ATOM 918 N N . ASN A 1 116 ? 24.062 -11.594 -3.289 1 96.94 116 ASN A N 1
ATOM 919 C CA . ASN A 1 116 ? 23.219 -12.789 -3.211 1 96.94 116 ASN A CA 1
ATOM 920 C C . ASN A 1 116 ? 22.719 -13.211 -4.586 1 96.94 116 ASN A C 1
ATOM 922 O O . ASN A 1 116 ? 21.938 -14.156 -4.703 1 96.94 116 ASN A O 1
ATOM 926 N N . GLY A 1 117 ? 23.094 -12.383 -5.59 1 96.56 117 GLY A N 1
ATOM 927 C CA . GLY A 1 117 ? 22.75 -12.758 -6.953 1 96.56 117 GLY A CA 1
ATOM 928 C C . GLY A 1 117 ? 21.406 -12.219 -7.398 1 96.56 117 GLY A C 1
ATOM 929 O O . GLY A 1 117 ? 20.875 -12.625 -8.438 1 96.56 117 GLY A O 1
ATOM 930 N N . VAL A 1 118 ? 20.844 -11.336 -6.633 1 96.94 118 VAL A N 1
ATOM 931 C CA . VAL A 1 118 ? 19.578 -10.719 -7.008 1 96.94 118 VAL A CA 1
ATOM 932 C C . VAL A 1 118 ? 19.828 -9.562 -7.969 1 96.94 118 VAL A C 1
ATOM 934 O O . VAL A 1 118 ? 20.344 -8.516 -7.57 1 96.94 118 VAL A O 1
ATOM 937 N N . GLN A 1 119 ? 19.359 -9.648 -9.203 1 95.19 119 GLN A N 1
ATOM 938 C CA . GLN A 1 119 ? 19.688 -8.68 -10.242 1 95.19 119 GLN A CA 1
ATOM 939 C C . GLN A 1 119 ? 18.531 -7.711 -10.469 1 95.19 119 GLN A C 1
ATOM 941 O O . GLN A 1 119 ? 18.688 -6.695 -11.148 1 95.19 119 GLN A O 1
ATOM 946 N N . THR A 1 120 ? 17.469 -7.961 -9.875 1 95.75 120 THR A N 1
ATOM 947 C CA . THR A 1 120 ? 16.234 -7.238 -10.117 1 95.75 120 THR A CA 1
ATOM 948 C C . THR A 1 120 ? 16.422 -5.738 -9.898 1 95.75 120 THR A C 1
ATOM 950 O O . THR A 1 120 ? 15.859 -4.922 -10.625 1 95.75 120 THR A O 1
ATOM 953 N N . PHE A 1 121 ? 17.25 -5.379 -8.977 1 96 121 PHE A N 1
ATOM 954 C CA . PHE A 1 121 ? 17.359 -3.982 -8.57 1 96 121 PHE A CA 1
ATOM 955 C C . PHE A 1 121 ? 18.656 -3.365 -9.086 1 96 121 PHE A C 1
ATOM 957 O O . PHE A 1 121 ? 18.969 -2.219 -8.766 1 96 121 PHE A O 1
ATOM 964 N N . ASN A 1 122 ? 19.344 -4.137 -9.875 1 93.06 122 ASN A N 1
ATOM 965 C CA . ASN A 1 122 ? 20.609 -3.648 -10.414 1 93.06 122 ASN A CA 1
ATOM 966 C C . ASN A 1 122 ? 20.406 -2.809 -11.672 1 93.06 122 ASN A C 1
ATOM 968 O O . ASN A 1 122 ? 20.812 -3.207 -12.758 1 93.06 122 ASN A O 1
ATOM 972 N N . ASN A 1 123 ? 19.828 -1.72 -11.633 1 94.19 123 ASN A N 1
ATOM 973 C CA . ASN A 1 123 ? 19.562 -0.752 -12.688 1 94.19 123 ASN A CA 1
ATOM 974 C C . ASN A 1 123 ? 19.438 0.663 -12.133 1 94.19 123 ASN A C 1
ATOM 976 O O . ASN A 1 123 ? 19.391 0.855 -10.914 1 94.19 123 ASN A O 1
ATOM 980 N N . PRO A 1 124 ? 19.375 1.737 -12.93 1 92.5 124 PRO A N 1
ATOM 981 C CA . PRO A 1 124 ? 19.406 3.125 -12.461 1 92.5 124 PRO A CA 1
ATOM 982 C C . PRO A 1 124 ? 18.266 3.453 -11.508 1 92.5 124 PRO A C 1
ATOM 984 O O . PRO A 1 124 ? 18.422 4.273 -10.602 1 92.5 124 PRO A O 1
ATOM 987 N N . ASP A 1 125 ? 17.141 2.74 -11.625 1 92.88 125 ASP A N 1
ATOM 988 C CA . ASP A 1 125 ? 15.984 3.002 -10.781 1 92.88 125 ASP A CA 1
ATOM 989 C C . ASP A 1 125 ? 15.891 1.982 -9.648 1 92.88 125 ASP A C 1
ATOM 991 O O . ASP A 1 125 ? 14.953 2.021 -8.852 1 92.88 125 ASP A O 1
ATOM 995 N N . GLY A 1 126 ? 16.812 1.136 -9.586 1 95.31 126 GLY A N 1
ATOM 996 C CA . GLY A 1 126 ? 16.766 -0.007 -8.688 1 95.31 126 GLY A CA 1
ATOM 997 C C . GLY A 1 126 ? 16.641 0.387 -7.227 1 95.31 126 GLY A C 1
ATOM 998 O O . GLY A 1 126 ? 15.875 -0.223 -6.477 1 95.31 126 GLY A O 1
ATOM 999 N N . LEU A 1 127 ? 17.406 1.426 -6.855 1 95.75 127 LEU A N 1
ATOM 1000 C CA . LEU A 1 127 ? 17.375 1.885 -5.469 1 95.75 127 LEU A CA 1
ATOM 1001 C C . LEU A 1 127 ? 16 2.438 -5.109 1 95.75 127 LEU A C 1
ATOM 1003 O O . LEU A 1 127 ? 15.5 2.188 -4.012 1 95.75 127 LEU A O 1
ATOM 1007 N N . HIS A 1 128 ? 15.391 3.164 -5.988 1 95.69 128 HIS A N 1
ATOM 1008 C CA . HIS A 1 128 ? 14.062 3.723 -5.77 1 95.69 128 HIS A CA 1
ATOM 1009 C C . HIS A 1 128 ? 13.016 2.621 -5.676 1 95.69 128 HIS A C 1
ATOM 1011 O O . HIS A 1 128 ? 12.156 2.65 -4.789 1 95.69 128 HIS A O 1
ATOM 1017 N N . ASP A 1 129 ? 13.094 1.691 -6.605 1 96.5 129 ASP A N 1
ATOM 1018 C CA . ASP A 1 129 ? 12.172 0.564 -6.609 1 96.5 129 ASP A CA 1
ATOM 1019 C C . ASP A 1 129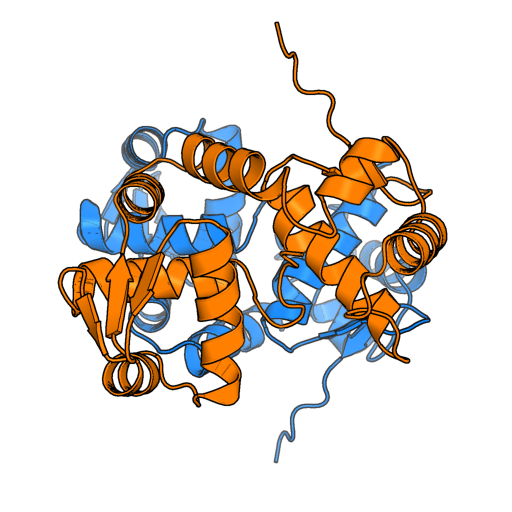 ? 12.273 -0.232 -5.309 1 96.5 129 ASP A C 1
ATOM 1021 O O . ASP A 1 129 ? 11.25 -0.646 -4.75 1 96.5 129 ASP A O 1
ATOM 1025 N N . LEU A 1 130 ? 13.508 -0.408 -4.926 1 97.94 130 LEU A N 1
ATOM 1026 C CA . LEU A 1 130 ? 13.758 -1.164 -3.703 1 97.94 130 LEU A CA 1
ATOM 1027 C C . LEU A 1 130 ? 13.141 -0.466 -2.496 1 97.94 130 LEU A C 1
ATOM 1029 O O . LEU A 1 130 ? 12.508 -1.111 -1.659 1 97.94 130 LEU A O 1
ATOM 1033 N N . GLU A 1 131 ? 13.312 0.798 -2.375 1 97.62 131 GLU A N 1
ATOM 1034 C CA . GLU A 1 131 ? 12.742 1.554 -1.264 1 97.62 131 GLU A CA 1
ATOM 1035 C C . GLU A 1 131 ? 11.219 1.443 -1.245 1 97.62 131 GLU A C 1
ATOM 1037 O O . GLU A 1 131 ? 10.617 1.262 -0.185 1 97.62 131 GLU A O 1
ATOM 1042 N N . VAL A 1 132 ? 10.625 1.548 -2.391 1 97.12 132 VAL A N 1
ATOM 1043 C CA . VAL A 1 132 ? 9.172 1.458 -2.527 1 97.12 132 VAL A CA 1
ATOM 1044 C C . VAL A 1 132 ? 8.688 0.094 -2.037 1 97.12 132 VAL A C 1
ATOM 1046 O O . VAL A 1 132 ? 7.75 0.01 -1.245 1 97.12 132 VAL A O 1
ATOM 1049 N N . ILE A 1 133 ? 9.336 -0.971 -2.414 1 97.62 133 ILE A N 1
ATOM 1050 C CA . ILE A 1 133 ? 8.93 -2.328 -2.072 1 97.62 133 ILE A CA 1
ATOM 1051 C C . ILE A 1 133 ? 9.117 -2.564 -0.577 1 97.62 133 ILE A C 1
ATOM 1053 O O . ILE A 1 133 ? 8.289 -3.219 0.065 1 97.62 133 ILE A O 1
ATOM 1057 N N . LEU A 1 134 ? 10.195 -2.049 -0.017 1 98.5 134 LEU A N 1
ATOM 1058 C CA . LEU A 1 134 ? 10.453 -2.217 1.409 1 98.5 134 LEU A CA 1
ATOM 1059 C C . LEU A 1 134 ? 9.375 -1.53 2.24 1 98.5 134 LEU A C 1
ATOM 1061 O O . LEU A 1 134 ? 8.953 -2.059 3.271 1 98.5 134 LEU A O 1
ATOM 1065 N N . ILE A 1 135 ? 8.953 -0.432 1.76 1 97.81 135 ILE A N 1
ATOM 1066 C CA . ILE A 1 135 ? 7.93 0.305 2.492 1 97.81 135 ILE A CA 1
ATOM 1067 C C . ILE A 1 135 ? 6.566 -0.334 2.252 1 97.81 135 ILE A C 1
ATOM 1069 O O . ILE A 1 135 ? 5.863 -0.689 3.203 1 97.81 135 ILE A O 1
ATOM 1073 N N . GLU A 1 136 ? 6.152 -0.568 1.035 1 97.12 136 GLU A N 1
ATOM 1074 C CA . GLU A 1 136 ? 4.809 -1.006 0.677 1 97.12 136 GLU A CA 1
ATOM 1075 C C . GLU A 1 136 ? 4.512 -2.396 1.233 1 97.12 136 GLU A C 1
ATOM 1077 O O . GLU A 1 136 ? 3.398 -2.666 1.688 1 97.12 136 GLU A O 1
ATOM 1082 N N . TRP A 1 137 ? 5.527 -3.248 1.214 1 98.19 137 TRP A N 1
ATOM 1083 C CA . TRP A 1 137 ? 5.309 -4.613 1.679 1 98.19 137 TRP A CA 1
ATOM 1084 C C . TRP A 1 137 ? 5.852 -4.805 3.09 1 98.19 137 TRP A C 1
ATOM 1086 O O . TRP A 1 137 ? 5.188 -5.395 3.945 1 98.19 137 TRP A O 1
ATOM 1096 N N . GLY A 1 138 ? 7.047 -4.324 3.32 1 98.38 138 GLY A N 1
ATOM 1097 C CA . GLY A 1 138 ? 7.742 -4.562 4.574 1 98.38 138 GLY A CA 1
ATOM 1098 C C . GLY A 1 138 ? 7.152 -3.793 5.742 1 98.38 138 GLY A C 1
ATOM 1099 O O . GLY A 1 138 ? 6.879 -4.367 6.797 1 98.38 138 GLY A O 1
ATOM 1100 N N . VAL A 1 139 ? 6.965 -2.512 5.516 1 97.44 139 VAL A N 1
ATOM 1101 C CA . VAL A 1 139 ? 6.414 -1.683 6.582 1 97.44 139 VAL A CA 1
ATOM 1102 C C . VAL A 1 139 ? 4.938 -2.012 6.781 1 97.44 139 VAL A C 1
ATOM 1104 O O . VAL A 1 139 ? 4.477 -2.16 7.914 1 97.44 139 VAL A O 1
ATOM 1107 N N . TYR A 1 140 ? 4.234 -2.217 5.73 1 96.81 140 TYR A N 1
ATOM 1108 C CA . TYR A 1 140 ? 2.822 -2.568 5.82 1 96.81 140 TYR A CA 1
ATOM 1109 C C . TYR A 1 140 ? 2.625 -3.822 6.664 1 96.81 140 TYR A C 1
ATOM 1111 O O . TYR A 1 140 ? 1.744 -3.863 7.527 1 96.81 140 TYR A O 1
ATOM 1119 N N . SER A 1 141 ? 3.414 -4.836 6.371 1 97.38 141 SER A N 1
ATOM 1120 C CA . SER A 1 141 ? 3.258 -6.129 7.027 1 97.38 141 SER A CA 1
ATOM 1121 C C . SER A 1 141 ? 3.854 -6.109 8.43 1 97.38 141 SER A C 1
ATOM 1123 O O . SER A 1 141 ? 3.781 -7.105 9.156 1 97.38 141 SER A O 1
ATOM 1125 N N . ARG A 1 142 ? 4.465 -5.047 8.812 1 96.5 142 ARG A N 1
ATOM 1126 C CA . ARG A 1 142 ? 5.121 -4.855 10.102 1 96.5 142 ARG A CA 1
ATOM 1127 C C . ARG A 1 142 ? 6.387 -5.707 10.203 1 96.5 142 ARG A C 1
ATOM 1129 O O . ARG A 1 142 ? 6.855 -6 11.305 1 96.5 142 ARG A O 1
ATOM 1136 N N . LEU A 1 143 ? 6.852 -6.156 9.086 1 98.19 143 LEU A N 1
ATOM 1137 C CA . LEU A 1 143 ? 8.133 -6.852 9.07 1 98.19 143 LEU A CA 1
ATOM 1138 C C . LEU A 1 143 ? 9.281 -5.875 9.281 1 98.19 143 LEU A C 1
ATOM 1140 O O . LEU A 1 143 ? 10.273 -6.199 9.945 1 98.19 143 LEU A O 1
ATOM 1144 N N . LEU A 1 144 ? 9.117 -4.68 8.742 1 98.44 144 LEU A N 1
ATOM 1145 C CA . LEU A 1 144 ? 10.164 -3.66 8.797 1 98.44 144 LEU A CA 1
ATOM 1146 C C . LEU A 1 144 ? 9.641 -2.385 9.445 1 98.44 144 LEU A C 1
ATOM 1148 O O . LEU A 1 144 ? 8.43 -2.131 9.445 1 98.44 144 LEU A O 1
ATOM 1152 N N . LYS A 1 145 ? 10.492 -1.664 9.945 1 96.88 145 LYS A N 1
ATOM 1153 C CA . LYS A 1 145 ? 10.258 -0.294 10.391 1 96.88 145 LYS A CA 1
ATOM 1154 C C . LYS A 1 145 ? 11.25 0.67 9.742 1 96.88 145 LYS A C 1
ATOM 1156 O O . LYS A 1 145 ? 12.43 0.356 9.609 1 96.88 145 LYS A O 1
ATOM 1161 N N . LYS A 1 146 ? 10.781 1.767 9.258 1 96.62 146 LYS A N 1
ATOM 1162 C CA . LYS A 1 146 ? 11.633 2.828 8.734 1 96.62 146 LYS A CA 1
ATOM 1163 C C . LYS A 1 146 ? 12.344 3.568 9.859 1 96.62 146 LYS A C 1
ATOM 1165 O O . LYS A 1 146 ? 11.734 3.891 10.883 1 96.62 146 LYS A O 1
ATOM 1170 N N . THR A 1 147 ? 13.602 3.828 9.727 1 95.62 147 THR A N 1
ATOM 1171 C CA . THR A 1 147 ? 14.414 4.578 10.688 1 95.62 147 THR A CA 1
ATOM 1172 C C . THR A 1 147 ? 15.156 5.719 9.992 1 95.62 147 THR A C 1
ATOM 1174 O O . THR A 1 147 ? 15.086 5.855 8.766 1 95.62 147 THR A O 1
ATOM 1177 N N . ASP A 1 148 ? 15.828 6.496 10.75 1 93.06 148 ASP A N 1
ATOM 1178 C CA . ASP A 1 148 ? 16.609 7.602 10.203 1 93.06 148 ASP A CA 1
ATOM 1179 C C . ASP A 1 148 ? 17.688 7.086 9.25 1 93.06 148 ASP A C 1
ATOM 1181 O O . ASP A 1 148 ? 18 7.742 8.258 1 93.06 148 ASP A O 1
ATOM 1185 N N . ASP A 1 149 ? 18.219 5.949 9.547 1 93.5 149 ASP A N 1
ATOM 1186 C CA . ASP A 1 149 ? 19.391 5.438 8.828 1 93.5 149 ASP A CA 1
ATOM 1187 C C . ASP A 1 149 ? 18.969 4.41 7.773 1 93.5 149 ASP A C 1
ATOM 1189 O O . ASP A 1 149 ? 19.812 3.859 7.066 1 93.5 149 ASP A O 1
ATOM 1193 N N . GLY A 1 150 ? 17.734 4.188 7.641 1 96.31 150 GLY A N 1
ATOM 1194 C CA . GLY A 1 150 ? 17.25 3.18 6.711 1 96.31 150 GLY A CA 1
ATOM 1195 C C . GLY A 1 150 ? 16.062 2.4 7.242 1 96.31 150 GLY A C 1
ATOM 1196 O O . GLY A 1 150 ? 14.953 2.941 7.363 1 96.31 150 GLY A O 1
ATOM 1197 N N . PHE A 1 151 ? 16.297 1.067 7.516 1 98.25 151 PHE A N 1
ATOM 1198 C CA . PHE A 1 151 ? 15.242 0.176 7.98 1 98.25 151 PHE A CA 1
ATOM 1199 C C . PHE A 1 151 ? 15.758 -0.759 9.07 1 98.25 151 PHE A C 1
ATOM 1201 O O . PHE A 1 151 ? 16.969 -1.019 9.148 1 98.25 151 PHE A O 1
ATOM 1208 N N . GLU A 1 152 ? 14.828 -1.167 9.852 1 98.25 152 GLU A N 1
ATOM 1209 C CA . GLU A 1 152 ? 15.094 -2.211 10.836 1 98.25 152 GLU A CA 1
ATOM 1210 C C . GLU A 1 152 ? 14.008 -3.281 10.812 1 98.25 152 GLU A C 1
ATOM 1212 O O . GLU A 1 152 ? 12.836 -2.982 10.57 1 98.25 152 GLU A O 1
ATOM 1217 N N . VAL A 1 153 ? 14.422 -4.539 11.016 1 98.12 153 VAL A N 1
ATOM 1218 C CA . VAL A 1 153 ? 13.469 -5.641 11.086 1 98.12 153 VAL A CA 1
ATOM 1219 C C . VAL A 1 153 ? 12.781 -5.637 12.453 1 98.12 153 VAL A C 1
ATOM 1221 O O . VAL A 1 153 ? 13.438 -5.488 13.484 1 98.12 153 VAL A O 1
ATOM 1224 N N . ASN A 1 154 ? 11.453 -5.699 12.367 1 95.94 154 ASN A N 1
ATOM 1225 C CA . ASN A 1 154 ? 10.727 -5.809 13.625 1 95.94 154 ASN A CA 1
ATOM 1226 C C . ASN A 1 154 ? 10.961 -7.156 14.297 1 95.94 154 ASN A C 1
ATOM 1228 O O . ASN A 1 154 ? 10.836 -8.203 13.656 1 95.94 154 ASN A O 1
ATOM 1232 N N . THR A 1 155 ? 11.609 -7.145 15.43 1 81.19 155 THR A N 1
ATOM 1233 C CA . THR A 1 155 ? 11.883 -8.367 16.172 1 81.19 155 THR A CA 1
ATOM 1234 C C . THR A 1 155 ? 10.602 -8.953 16.75 1 81.19 155 THR A C 1
ATOM 1236 O O . THR A 1 155 ? 9.844 -8.25 17.422 1 81.19 155 THR A O 1
ATOM 1239 N N . GLN A 1 156 ? 9.758 -9.586 16 1 62.28 156 GLN A N 1
ATOM 1240 C CA . GLN A 1 156 ? 8.602 -10.25 16.609 1 62.28 156 GLN A CA 1
ATOM 1241 C C . GLN A 1 156 ? 9.008 -11.086 17.812 1 62.28 156 GLN A C 1
ATOM 1243 O O . GLN A 1 156 ? 10.117 -11.625 17.859 1 62.28 156 GLN A O 1
ATOM 1248 N N . ASP A 1 157 ? 8.328 -10.852 18.906 1 47.84 157 ASP A N 1
ATOM 1249 C CA . ASP A 1 157 ? 8.398 -11.766 20.047 1 47.84 157 ASP A CA 1
ATOM 1250 C C . ASP A 1 157 ? 8.281 -13.219 19.594 1 47.84 157 ASP A C 1
ATOM 1252 O O . ASP A 1 157 ? 7.242 -13.641 19.078 1 47.84 157 ASP A O 1
ATOM 1256 N N . GLN A 1 158 ? 9.156 -13.75 18.75 1 38.97 158 GLN A N 1
ATOM 1257 C CA . GLN A 1 158 ? 9.156 -15.203 18.656 1 38.97 158 GLN A CA 1
ATOM 1258 C C . GLN A 1 158 ? 8.859 -15.836 20.016 1 38.97 158 GLN A C 1
ATOM 1260 O O . GLN A 1 158 ? 9.117 -17.016 20.234 1 38.97 158 GLN A O 1
ATOM 1265 N N . SER A 1 159 ? 8.508 -15.172 21.047 1 29.27 159 SER A N 1
ATOM 1266 C CA . SER A 1 159 ? 8.094 -16.062 22.125 1 29.27 159 SER A CA 1
ATOM 1267 C C . SER A 1 159 ? 6.754 -16.719 21.812 1 29.27 159 SER A C 1
ATOM 1269 O O . SER A 1 159 ? 5.855 -16.094 21.25 1 29.27 159 SER A O 1
ATOM 1271 N N . MET B 1 1 ? -7.988 21.469 8.039 1 79.69 1 MET B N 1
ATOM 1272 C CA . MET B 1 1 ? -7.223 20.984 6.898 1 79.69 1 MET B CA 1
ATOM 1273 C C . MET B 1 1 ? -7.145 19.469 6.902 1 79.69 1 MET B C 1
ATOM 1275 O O . MET B 1 1 ? -6.953 18.859 7.953 1 79.69 1 MET B O 1
ATOM 1279 N N . ASP B 1 2 ? -7.52 18.828 5.711 1 93.06 2 ASP B N 1
ATOM 1280 C CA . ASP B 1 2 ? -7.551 17.359 5.641 1 93.06 2 ASP B CA 1
ATOM 1281 C C . ASP B 1 2 ? -6.156 16.797 5.395 1 93.06 2 ASP B C 1
ATOM 1283 O O . ASP B 1 2 ? -5.422 17.281 4.535 1 93.06 2 ASP B O 1
ATOM 1287 N N . VAL B 1 3 ? -5.754 15.898 6.273 1 97 3 VAL B N 1
ATOM 1288 C CA . VAL B 1 3 ? -4.449 15.258 6.168 1 97 3 VAL B CA 1
ATOM 1289 C C . VAL B 1 3 ? -4.621 13.742 6.148 1 97 3 VAL B C 1
ATOM 1291 O O . VAL B 1 3 ? -5.445 13.195 6.887 1 97 3 VAL B O 1
ATOM 1294 N N . ILE B 1 4 ? -3.949 13.07 5.207 1 97.62 4 ILE B N 1
ATOM 1295 C CA . ILE B 1 4 ? -3.918 11.617 5.273 1 97.62 4 ILE B CA 1
ATOM 1296 C C . ILE B 1 4 ? -3.35 11.172 6.617 1 97.62 4 ILE B C 1
ATOM 1298 O O . ILE B 1 4 ? -2.299 11.656 7.047 1 97.62 4 ILE B O 1
ATOM 1302 N N . ASP B 1 5 ? -4.082 10.32 7.281 1 96.19 5 ASP B N 1
ATOM 1303 C CA . ASP B 1 5 ? -3.598 9.82 8.562 1 96.19 5 ASP B CA 1
ATOM 1304 C C . ASP B 1 5 ? -2.344 8.969 8.383 1 96.19 5 ASP B C 1
ATOM 1306 O O . ASP B 1 5 ? -2.314 8.062 7.551 1 96.19 5 ASP B O 1
ATOM 1310 N N . PRO B 1 6 ? -1.354 9.203 9.195 1 94.5 6 PRO B N 1
ATOM 1311 C CA . PRO B 1 6 ? -0.086 8.492 9.039 1 94.5 6 PRO B CA 1
ATOM 1312 C C . PRO B 1 6 ? -0.232 6.984 9.234 1 94.5 6 PRO B C 1
ATOM 1314 O O . PRO B 1 6 ? 0.612 6.211 8.773 1 94.5 6 PRO B O 1
ATOM 1317 N N . ASP B 1 7 ? -1.249 6.535 9.891 1 94.25 7 ASP B N 1
ATOM 1318 C CA . ASP B 1 7 ? -1.409 5.117 10.203 1 94.25 7 ASP B CA 1
ATOM 1319 C C . ASP B 1 7 ? -2.375 4.445 9.227 1 94.25 7 ASP B C 1
ATOM 1321 O O . ASP B 1 7 ? -2.678 3.26 9.367 1 94.25 7 ASP B O 1
ATOM 1325 N N . ALA B 1 8 ? -2.877 5.191 8.289 1 95.69 8 ALA B N 1
ATOM 1326 C CA . ALA B 1 8 ? -3.771 4.625 7.285 1 95.69 8 ALA B CA 1
ATOM 1327 C C . ALA B 1 8 ? -2.982 4.023 6.129 1 95.69 8 ALA B C 1
ATOM 1329 O O . ALA B 1 8 ? -2.217 4.723 5.461 1 95.69 8 ALA B O 1
ATOM 1330 N N . ARG B 1 9 ? -3.164 2.783 5.922 1 96 9 ARG B N 1
ATOM 1331 C CA . ARG B 1 9 ? -2.52 2.078 4.82 1 96 9 ARG B CA 1
ATOM 1332 C C . ARG B 1 9 ? -3.512 1.786 3.699 1 96 9 ARG B C 1
ATOM 1334 O O . ARG B 1 9 ? -4.66 1.424 3.959 1 96 9 ARG B O 1
ATOM 1341 N N . ILE B 1 10 ? -3.064 1.897 2.484 1 97 10 ILE B N 1
ATOM 1342 C CA . ILE B 1 10 ? -3.971 1.803 1.346 1 97 10 ILE B CA 1
ATOM 1343 C C . ILE B 1 10 ? -4.562 0.396 1.271 1 97 10 ILE B C 1
ATOM 1345 O O . ILE B 1 10 ? -5.734 0.226 0.933 1 97 10 ILE B O 1
ATOM 1349 N N . ALA B 1 11 ? -3.791 -0.65 1.542 1 95.94 11 ALA B N 1
ATOM 1350 C CA . ALA B 1 11 ? -4.301 -2.02 1.505 1 95.94 11 ALA B CA 1
ATOM 1351 C C . ALA B 1 11 ? -5.438 -2.209 2.506 1 95.94 11 ALA B C 1
ATOM 1353 O O . ALA B 1 11 ? -6.414 -2.908 2.223 1 95.94 11 ALA B O 1
ATOM 1354 N N . ASP B 1 12 ? -5.285 -1.591 3.697 1 96.5 12 ASP B N 1
ATOM 1355 C CA . ASP B 1 12 ? -6.336 -1.669 4.711 1 96.5 12 ASP B CA 1
ATOM 1356 C C . ASP B 1 12 ? -7.598 -0.944 4.25 1 96.5 12 ASP B C 1
ATOM 1358 O O . ASP B 1 12 ? -8.711 -1.385 4.539 1 96.5 12 ASP B O 1
ATOM 1362 N N . LEU B 1 13 ? -7.379 0.161 3.592 1 97.5 13 LEU B N 1
ATOM 1363 C CA . LEU B 1 13 ? -8.516 0.912 3.068 1 97.5 13 LEU B CA 1
ATOM 1364 C C . LEU B 1 13 ? -9.266 0.099 2.02 1 97.5 13 LEU B C 1
ATOM 1366 O O . LEU B 1 13 ? -10.5 0.068 2.021 1 97.5 13 LEU B O 1
ATOM 1370 N N . VAL B 1 14 ? -8.555 -0.535 1.111 1 96.69 14 VAL B N 1
ATOM 1371 C CA . VAL B 1 14 ? -9.18 -1.388 0.104 1 96.69 14 VAL B CA 1
ATOM 1372 C C . VAL B 1 14 ? -9.977 -2.492 0.788 1 96.69 14 VAL B C 1
ATOM 1374 O O . VAL B 1 14 ? -11.141 -2.727 0.448 1 96.69 14 VAL B O 1
ATOM 1377 N N . GLY B 1 15 ? -9.367 -3.137 1.783 1 95.56 15 GLY B N 1
ATOM 1378 C CA . GLY B 1 15 ? -10.07 -4.156 2.551 1 95.56 15 GLY B CA 1
ATOM 1379 C C . GLY B 1 15 ? -11.336 -3.639 3.203 1 95.56 15 GLY B C 1
ATOM 1380 O O . GLY B 1 15 ? -12.367 -4.316 3.193 1 95.56 15 GLY B O 1
ATOM 1381 N N . LEU B 1 16 ? -11.234 -2.475 3.773 1 97.31 16 LEU B N 1
ATOM 1382 C CA . LEU B 1 16 ? -12.367 -1.843 4.434 1 97.31 16 LEU B CA 1
ATOM 1383 C C . LEU B 1 16 ? -13.531 -1.669 3.459 1 97.31 16 LEU B C 1
ATOM 1385 O O . LEU B 1 16 ? -14.68 -1.982 3.793 1 97.31 16 LEU B O 1
ATOM 1389 N N . LEU B 1 17 ? -13.266 -1.179 2.256 1 98 17 LEU B N 1
ATOM 1390 C CA . LEU B 1 17 ? -14.32 -0.921 1.275 1 98 17 LEU B CA 1
ATOM 1391 C C . LEU B 1 17 ? -14.977 -2.223 0.833 1 98 17 LEU B C 1
ATOM 1393 O O . LEU B 1 17 ? -16.203 -2.287 0.695 1 98 17 LEU B O 1
ATOM 1397 N N . TYR B 1 18 ? -14.156 -3.236 0.632 1 95 18 TYR B N 1
ATOM 1398 C CA . TYR B 1 18 ? -14.719 -4.516 0.21 1 95 18 TYR B CA 1
ATOM 1399 C C . TYR B 1 18 ? -15.562 -5.133 1.318 1 95 18 TYR B C 1
ATOM 1401 O O . TYR B 1 18 ? -16.625 -5.703 1.054 1 95 18 TYR B O 1
ATOM 1409 N N . VAL B 1 19 ? -15.07 -5.062 2.555 1 95.19 19 VAL B N 1
ATOM 1410 C CA . VAL B 1 19 ? -15.828 -5.59 3.684 1 95.19 19 VAL B CA 1
ATOM 1411 C C . VAL B 1 19 ? -17.156 -4.848 3.805 1 95.19 19 VAL B C 1
ATOM 1413 O O . VAL B 1 19 ? -18.219 -5.469 3.939 1 95.19 19 VAL B O 1
ATOM 1416 N N . LEU B 1 20 ? -17.125 -3.525 3.74 1 97.5 20 LEU B N 1
ATOM 1417 C CA . LEU B 1 20 ? -18.328 -2.705 3.822 1 97.5 20 LEU B CA 1
ATOM 1418 C C . LEU B 1 20 ? -19.328 -3.09 2.732 1 97.5 20 LEU B C 1
ATOM 1420 O O . LEU B 1 20 ? -20.516 -3.273 3.008 1 97.5 20 LEU B O 1
ATOM 1424 N N . ASN B 1 21 ? -18.797 -3.227 1.559 1 96.62 21 ASN B N 1
ATOM 1425 C CA . ASN B 1 21 ? -19.656 -3.482 0.418 1 96.62 21 ASN B CA 1
ATOM 1426 C C . ASN B 1 21 ? -20.172 -4.918 0.414 1 96.62 21 ASN B C 1
ATOM 1428 O O . ASN B 1 21 ? -21.375 -5.152 0.273 1 96.62 21 ASN B O 1
ATOM 1432 N N . ASN B 1 22 ? -19.297 -5.895 0.639 1 92.94 22 ASN B N 1
ATOM 1433 C CA . ASN B 1 22 ? -19.625 -7.293 0.378 1 92.94 22 ASN B CA 1
ATOM 1434 C C . ASN B 1 22 ? -20.25 -7.961 1.601 1 92.94 22 ASN B C 1
ATOM 1436 O O . ASN B 1 22 ? -21.078 -8.867 1.467 1 92.94 22 ASN B O 1
ATOM 1440 N N . ILE B 1 23 ? -19.828 -7.539 2.766 1 94.25 23 ILE B N 1
ATOM 1441 C CA . ILE B 1 23 ? -20.297 -8.188 3.984 1 94.25 23 ILE B CA 1
ATOM 1442 C C . ILE B 1 23 ? -21.484 -7.406 4.566 1 94.25 23 ILE B C 1
ATOM 1444 O O . ILE B 1 23 ? -22.484 -7.996 4.98 1 94.25 23 ILE B O 1
ATOM 1448 N N . PHE B 1 24 ? -21.422 -6.09 4.531 1 97.5 24 PHE B N 1
ATOM 1449 C CA . PHE B 1 24 ? -22.406 -5.289 5.254 1 97.5 24 PHE B CA 1
ATOM 1450 C C . PHE B 1 24 ? -23.375 -4.621 4.285 1 97.5 24 PHE B C 1
ATOM 1452 O O . PHE B 1 24 ? -24.188 -3.787 4.691 1 97.5 24 PHE B O 1
ATOM 1459 N N . ASN B 1 25 ? -23.25 -4.91 3.016 1 97.44 25 ASN B N 1
ATOM 1460 C CA . ASN B 1 25 ? -24.125 -4.355 1.986 1 97.44 25 ASN B CA 1
ATOM 1461 C C . ASN B 1 25 ? -24.094 -2.828 1.99 1 97.44 25 ASN B C 1
ATOM 1463 O O . ASN B 1 25 ? -25.125 -2.18 1.82 1 97.44 25 ASN B O 1
ATOM 1467 N N . GLY B 1 26 ? -22.953 -2.312 2.357 1 98.19 26 GLY B N 1
ATOM 1468 C CA . GLY B 1 26 ? -22.688 -0.902 2.123 1 98.19 26 GLY B CA 1
ATOM 1469 C C . GLY B 1 26 ? -22.828 -0.051 3.369 1 98.19 26 GLY B C 1
ATOM 1470 O O . GLY B 1 26 ? -22.531 1.146 3.352 1 98.19 26 GLY B O 1
ATOM 1471 N N . LYS B 1 27 ? -23.359 -0.621 4.434 1 98.25 27 LYS B N 1
ATOM 1472 C CA . LYS B 1 27 ? -23.578 0.191 5.625 1 98.25 27 LYS B CA 1
ATOM 1473 C C . LYS B 1 27 ? -23.484 -0.653 6.895 1 98.25 27 LYS B C 1
ATOM 1475 O O . LYS B 1 27 ? -23.906 -1.812 6.906 1 98.25 27 LYS B O 1
ATOM 1480 N N . THR B 1 28 ? -22.906 -0.112 7.887 1 98.5 28 THR B N 1
ATOM 1481 C CA . THR B 1 28 ? -22.859 -0.731 9.211 1 98.5 28 THR B CA 1
ATOM 1482 C C . THR B 1 28 ? -22.469 0.294 10.273 1 98.5 28 THR B C 1
ATOM 1484 O O . THR B 1 28 ? -22.391 1.49 9.984 1 98.5 28 THR B O 1
ATOM 1487 N N . ASP B 1 29 ? -22.391 -0.062 11.461 1 98.19 29 ASP B N 1
ATOM 1488 C CA . ASP B 1 29 ? -21.797 0.814 12.469 1 98.19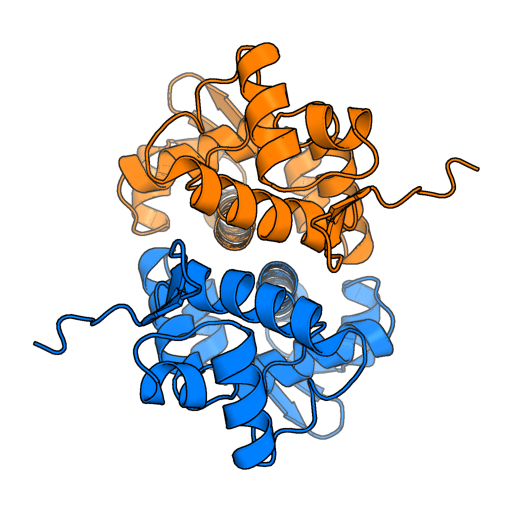 29 ASP B CA 1
ATOM 1489 C C . ASP B 1 29 ? -20.344 0.433 12.742 1 98.19 29 ASP B C 1
ATOM 1491 O O . ASP B 1 29 ? -19.938 -0.694 12.461 1 98.19 29 ASP B O 1
ATOM 1495 N N . LEU B 1 30 ? -19.609 1.372 13.258 1 97.5 30 LEU B N 1
ATOM 1496 C CA . LEU B 1 30 ? -18.156 1.23 13.438 1 97.5 30 LEU B CA 1
ATOM 1497 C C . LEU B 1 30 ? -17.844 0.087 14.391 1 97.5 30 LEU B C 1
ATOM 1499 O O . LEU B 1 30 ? -16.812 -0.574 14.25 1 97.5 30 LEU B O 1
ATOM 1503 N N . TYR B 1 31 ? -18.672 -0.168 15.328 1 97.12 31 TYR B N 1
ATOM 1504 C CA . TYR B 1 31 ? -18.469 -1.253 16.281 1 97.12 31 TYR B CA 1
ATOM 1505 C C . TYR B 1 31 ? -18.484 -2.605 15.578 1 97.12 31 TYR B C 1
ATOM 1507 O O . TYR B 1 31 ? -17.609 -3.438 15.805 1 97.12 31 TYR B O 1
ATOM 1515 N N . LYS B 1 32 ? -19.469 -2.816 14.734 1 97.69 32 LYS B N 1
ATOM 1516 C CA . LYS B 1 32 ? -19.578 -4.062 13.977 1 97.69 32 LYS B CA 1
ATOM 1517 C C . LYS B 1 32 ? -18.422 -4.199 12.984 1 97.69 32 LYS B C 1
ATOM 1519 O O . LYS B 1 32 ? -17.906 -5.297 12.773 1 97.69 32 LYS B O 1
ATOM 1524 N N . LEU B 1 33 ? -18.109 -3.09 12.406 1 97.12 33 LEU B N 1
ATOM 1525 C CA . LEU B 1 33 ? -17.016 -3.084 11.438 1 97.12 33 LEU B CA 1
ATOM 1526 C C . LEU B 1 33 ? -15.703 -3.486 12.094 1 97.12 33 LEU B C 1
ATOM 1528 O O . LEU B 1 33 ? -14.938 -4.266 11.531 1 97.12 33 LEU B O 1
ATOM 1532 N N . GLU B 1 34 ? -15.383 -2.875 13.258 1 96.69 34 GLU B N 1
ATOM 1533 C CA . GLU B 1 34 ? -14.133 -3.184 13.945 1 96.69 34 GLU B CA 1
ATOM 1534 C C . GLU B 1 34 ? -14.047 -4.668 14.297 1 96.69 34 GLU B C 1
ATOM 1536 O O . GLU B 1 34 ? -12.969 -5.258 14.242 1 96.69 34 GLU B O 1
ATOM 1541 N N . LYS B 1 35 ? -15.164 -5.32 14.641 1 95.88 35 LYS B N 1
ATOM 1542 C CA . LYS B 1 35 ? -15.219 -6.742 14.961 1 95.88 35 LYS B CA 1
ATOM 1543 C C . LYS B 1 35 ? -14.953 -7.598 13.727 1 95.88 35 LYS B C 1
ATOM 1545 O O . LYS B 1 35 ? -14.172 -8.547 13.773 1 95.88 35 LYS B O 1
ATOM 1550 N N . GLU B 1 36 ? -15.633 -7.207 12.672 1 94.69 36 GLU B N 1
ATOM 1551 C CA . GLU B 1 36 ? -15.469 -7.961 11.43 1 94.69 36 GLU B CA 1
ATOM 1552 C C . GLU B 1 36 ? -14.031 -7.879 10.922 1 94.69 36 GLU B C 1
ATOM 1554 O O . GLU B 1 36 ? -13.492 -8.859 10.414 1 94.69 36 GLU B O 1
ATOM 1559 N N . MET B 1 37 ? -13.422 -6.73 11.055 1 94.31 37 MET B N 1
ATOM 1560 C CA . MET B 1 37 ? -12.078 -6.496 10.539 1 94.31 37 MET B CA 1
ATOM 1561 C C . MET B 1 37 ? -11.023 -6.949 11.539 1 94.31 37 MET B C 1
ATOM 1563 O O . MET B 1 37 ? -9.828 -6.957 11.234 1 94.31 37 MET B O 1
ATOM 1567 N N . GLU B 1 38 ? -11.406 -7.312 12.742 1 94.19 38 GLU B N 1
ATOM 1568 C CA . GLU B 1 38 ? -10.516 -7.82 13.781 1 94.19 38 GLU B CA 1
ATOM 1569 C C . GLU B 1 38 ? -9.414 -6.816 14.109 1 94.19 38 GLU B C 1
ATOM 1571 O O . GLU B 1 38 ? -8.234 -7.152 14.078 1 94.19 38 GLU B O 1
ATOM 1576 N N . VAL B 1 39 ? -9.859 -5.613 14.328 1 93.06 39 VAL B N 1
ATOM 1577 C CA . VAL B 1 39 ? -8.977 -4.523 14.727 1 93.06 39 VAL B CA 1
ATOM 1578 C C . VAL B 1 39 ? -9.617 -3.719 15.852 1 93.06 39 VAL B C 1
ATOM 1580 O O . VAL B 1 39 ? -10.836 -3.752 16.031 1 93.06 39 VAL B O 1
ATOM 1583 N N . ASP B 1 40 ? -8.82 -3.102 16.641 1 92.94 40 ASP B N 1
ATOM 1584 C CA . ASP B 1 40 ? -9.398 -2.211 17.641 1 92.94 40 ASP B CA 1
ATOM 1585 C C . ASP B 1 40 ? -9.734 -0.852 17.031 1 92.94 40 ASP B C 1
ATOM 1587 O O . ASP B 1 40 ? -9.352 -0.557 15.898 1 92.94 40 ASP B O 1
ATOM 1591 N N . ILE B 1 41 ? -10.461 -0.131 17.766 1 92.19 41 ILE B N 1
ATOM 1592 C CA . ILE B 1 41 ? -10.977 1.146 17.297 1 92.19 41 ILE B CA 1
ATOM 1593 C C . ILE B 1 41 ? -9.82 2.086 16.969 1 92.19 41 ILE B C 1
ATOM 1595 O O . ILE B 1 41 ? -9.891 2.863 16.016 1 92.19 41 ILE B O 1
ATOM 1599 N N . ASP B 1 42 ? -8.75 2.041 17.75 1 93.94 42 ASP B N 1
ATOM 1600 C CA . ASP B 1 42 ? -7.598 2.922 17.547 1 93.94 42 ASP B CA 1
ATOM 1601 C C . ASP B 1 42 ? -6.906 2.631 16.219 1 93.94 42 ASP B C 1
ATOM 1603 O O . ASP B 1 42 ? -6.324 3.529 15.617 1 93.94 42 ASP B O 1
ATOM 1607 N N . ASP B 1 43 ? -7.031 1.389 15.828 1 93.88 43 ASP B N 1
ATOM 1608 C CA . ASP B 1 43 ? -6.426 0.987 14.562 1 93.88 43 ASP B CA 1
ATOM 1609 C C . ASP B 1 43 ? -7.391 1.208 13.398 1 93.88 43 ASP B C 1
ATOM 1611 O O . ASP B 1 43 ? -6.961 1.452 12.273 1 93.88 43 ASP B O 1
ATOM 1615 N N . LEU B 1 44 ? -8.617 1.156 13.68 1 96.44 44 LEU B N 1
ATOM 1616 C CA . LEU B 1 44 ? -9.633 1.282 12.641 1 96.44 44 LEU B CA 1
ATOM 1617 C C . LEU B 1 44 ? -9.836 2.744 12.25 1 96.44 44 LEU B C 1
ATOM 1619 O O . LEU B 1 44 ? -9.984 3.064 11.07 1 96.44 44 LEU B O 1
ATOM 1623 N N . MET B 1 45 ? -9.82 3.635 13.148 1 97.06 45 MET B N 1
ATOM 1624 C CA . MET B 1 45 ? -10.258 5.016 12.953 1 97.06 45 MET B CA 1
ATOM 1625 C C . MET B 1 45 ? -9.344 5.742 11.969 1 97.06 45 MET B C 1
ATOM 1627 O O . MET B 1 45 ? -9.812 6.504 11.125 1 97.06 45 MET B O 1
ATOM 1631 N N . PRO B 1 46 ? -8.016 5.547 12.016 1 97.12 46 PRO B N 1
ATOM 1632 C CA . PRO B 1 46 ? -7.172 6.188 11.008 1 97.12 46 PRO B CA 1
ATOM 1633 C C . PRO B 1 46 ? -7.578 5.832 9.586 1 97.12 46 PRO B C 1
ATOM 1635 O O . PRO B 1 46 ? -7.531 6.684 8.695 1 97.12 46 PRO B O 1
ATOM 1638 N N . ILE B 1 47 ? -7.965 4.621 9.375 1 97.69 47 ILE B N 1
ATOM 1639 C CA . ILE B 1 47 ? -8.383 4.148 8.055 1 97.69 47 ILE B CA 1
ATOM 1640 C C . ILE B 1 47 ? -9.719 4.781 7.684 1 97.69 47 ILE B C 1
AT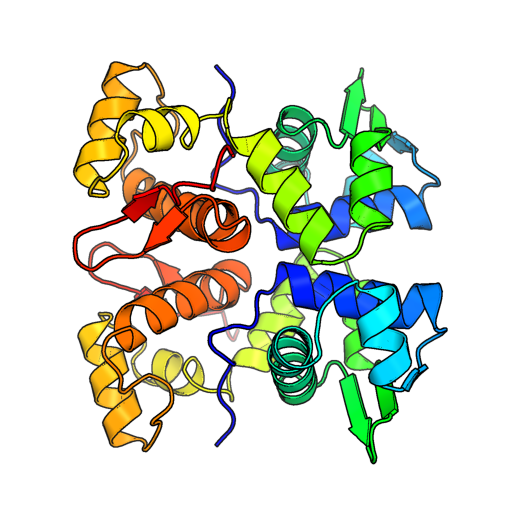OM 1642 O O . ILE B 1 47 ? -9.898 5.25 6.559 1 97.69 47 ILE B O 1
ATOM 1646 N N . VAL B 1 48 ? -10.602 4.812 8.641 1 98.19 48 VAL B N 1
ATOM 1647 C CA . VAL B 1 48 ? -11.938 5.367 8.438 1 98.19 48 VAL B CA 1
ATOM 1648 C C . VAL B 1 48 ? -11.836 6.859 8.133 1 98.19 48 VAL B C 1
ATOM 1650 O O . VAL B 1 48 ? -12.453 7.348 7.184 1 98.19 48 VAL B O 1
ATOM 1653 N N . TYR B 1 49 ? -11.062 7.559 8.93 1 97.44 49 TYR B N 1
ATOM 1654 C CA . TYR B 1 49 ? -10.891 8.992 8.719 1 97.44 49 TYR B CA 1
ATOM 1655 C C . TYR B 1 49 ? -10.328 9.273 7.328 1 97.44 49 TYR B C 1
ATOM 1657 O O . TYR B 1 49 ? -10.805 10.164 6.629 1 97.44 49 TYR B O 1
ATOM 1665 N N . THR B 1 50 ? -9.328 8.539 6.965 1 98.31 50 THR B N 1
ATOM 1666 C CA . THR B 1 50 ? -8.711 8.727 5.656 1 98.31 50 THR B CA 1
ATOM 1667 C C . THR B 1 50 ? -9.703 8.406 4.539 1 98.31 50 THR B C 1
ATOM 1669 O O . THR B 1 50 ? -9.828 9.164 3.576 1 98.31 50 THR B O 1
ATOM 1672 N N . ALA B 1 51 ? -10.422 7.301 4.664 1 98.56 51 ALA B N 1
ATOM 1673 C CA . ALA B 1 51 ? -11.422 6.918 3.672 1 98.56 51 ALA B CA 1
ATOM 1674 C C . ALA B 1 51 ? -12.477 8.008 3.51 1 98.56 51 ALA B C 1
ATOM 1676 O O . ALA B 1 51 ? -12.922 8.297 2.393 1 98.56 51 ALA B O 1
ATOM 1677 N N . GLU B 1 52 ? -12.867 8.562 4.625 1 98.44 52 GLU B N 1
ATOM 1678 C CA . GLU B 1 52 ? -13.859 9.633 4.59 1 98.44 52 GLU B CA 1
ATOM 1679 C C . GLU B 1 52 ? -13.305 10.883 3.918 1 98.44 52 GLU B C 1
ATOM 1681 O O . GLU B 1 52 ? -13.984 11.523 3.113 1 98.44 52 GLU B O 1
ATOM 1686 N N . ARG B 1 53 ? -12.109 11.211 4.23 1 97.69 53 ARG B N 1
ATOM 1687 C CA . ARG B 1 53 ? -11.461 12.375 3.631 1 97.69 53 ARG B CA 1
ATOM 1688 C C . ARG B 1 53 ? -11.32 12.211 2.121 1 97.69 53 ARG B C 1
ATOM 1690 O O . ARG B 1 53 ? -11.445 13.18 1.371 1 97.69 53 ARG B O 1
ATOM 1697 N N . LEU B 1 54 ? -11.109 10.984 1.704 1 98.31 54 LEU B N 1
ATOM 1698 C CA . LEU B 1 54 ? -10.969 10.688 0.284 1 98.31 54 LEU B CA 1
ATOM 1699 C C . LEU B 1 54 ? -12.328 10.609 -0.397 1 98.31 54 LEU B C 1
ATOM 1701 O O . LEU B 1 54 ? -12.414 10.484 -1.621 1 98.31 54 LEU B O 1
ATOM 1705 N N . GLY B 1 55 ? -13.344 10.656 0.347 1 98.31 55 GLY B N 1
ATOM 1706 C CA . GLY B 1 55 ? -14.703 10.648 -0.177 1 98.31 55 GLY B CA 1
ATOM 1707 C C . GLY B 1 55 ? -15.219 9.258 -0.477 1 98.31 55 GLY B C 1
ATOM 1708 O O . GLY B 1 55 ? -16.219 9.094 -1.184 1 98.31 55 GLY B O 1
ATOM 1709 N N . LEU B 1 56 ? -14.586 8.258 0.034 1 98.75 56 LEU B N 1
ATOM 1710 C CA . LEU B 1 56 ? -14.914 6.883 -0.325 1 98.75 56 LEU B CA 1
ATOM 1711 C C . LEU B 1 56 ? -15.977 6.316 0.613 1 98.75 56 LEU B C 1
ATOM 1713 O O . LEU B 1 56 ? -16.609 5.312 0.297 1 98.75 56 LEU B O 1
ATOM 1717 N N . VAL B 1 57 ? -16.078 6.926 1.756 1 98.81 57 VAL B N 1
ATOM 1718 C CA . VAL B 1 57 ? -17.109 6.559 2.717 1 98.81 57 VAL B CA 1
ATOM 1719 C C . VAL B 1 57 ? -17.688 7.82 3.354 1 98.81 57 VAL B C 1
ATOM 1721 O O . VAL B 1 57 ? -17.125 8.906 3.221 1 98.81 57 VAL B O 1
ATOM 1724 N N . ALA B 1 58 ? -18.797 7.695 3.973 1 98.75 58 ALA B N 1
ATOM 1725 C CA . ALA B 1 58 ? -19.406 8.711 4.828 1 98.75 58 ALA B CA 1
ATOM 1726 C C . ALA B 1 58 ? -19.656 8.172 6.238 1 98.75 58 ALA B C 1
ATOM 1728 O O . ALA B 1 58 ? -20.109 7.043 6.402 1 98.75 58 ALA B O 1
ATOM 1729 N N . VAL B 1 59 ? -19.281 8.93 7.211 1 98.06 59 VAL B N 1
ATOM 1730 C CA . VAL B 1 59 ? -19.438 8.516 8.602 1 98.06 59 VAL B CA 1
ATOM 1731 C C . VAL B 1 59 ? -20.359 9.508 9.32 1 98.06 59 VAL B C 1
ATOM 1733 O O . VAL B 1 59 ? -20.109 10.719 9.289 1 98.06 59 VAL B O 1
ATOM 1736 N N . GLU B 1 60 ? -21.344 9.047 9.898 1 97 60 GLU B N 1
ATOM 1737 C CA . GLU B 1 60 ? -22.281 9.859 10.656 1 97 60 GLU B CA 1
ATOM 1738 C C . GLU B 1 60 ? -22.75 9.117 11.914 1 97 60 GLU B C 1
ATOM 1740 O O . GLU B 1 60 ? -23.297 8.008 11.82 1 97 60 GLU B O 1
ATOM 1745 N N . SER B 1 61 ? -22.562 9.719 13.078 1 96 61 SER B N 1
ATOM 1746 C CA . SER B 1 61 ? -23.062 9.219 14.359 1 96 61 SER B CA 1
ATOM 1747 C C . SER B 1 61 ? -22.656 7.766 14.578 1 96 61 SER B C 1
ATOM 1749 O O . SER B 1 61 ? -23.484 6.93 14.953 1 96 61 SER B O 1
ATOM 1751 N N . GLY B 1 62 ? -21.469 7.398 14.188 1 95.25 62 GLY B N 1
ATOM 1752 C CA . GLY B 1 62 ? -20.938 6.074 14.461 1 95.25 62 GLY B CA 1
ATOM 1753 C C . GLY B 1 62 ? -21.266 5.062 13.375 1 95.25 62 GLY B C 1
ATOM 1754 O O . GLY B 1 62 ? -20.844 3.908 13.445 1 95.25 62 GLY B O 1
ATOM 1755 N N . ASP B 1 63 ? -22.078 5.574 12.406 1 98.12 63 ASP B N 1
ATOM 1756 C CA . ASP B 1 63 ? -22.391 4.746 11.25 1 98.12 63 ASP B CA 1
ATOM 1757 C C . ASP B 1 63 ? -21.469 5.078 10.07 1 98.12 63 ASP B C 1
ATOM 1759 O O . ASP B 1 63 ? -21.125 6.242 9.859 1 98.12 63 ASP B O 1
ATOM 1763 N N . ILE B 1 64 ? -21.172 4.043 9.344 1 98.62 64 ILE B N 1
ATOM 1764 C CA . ILE B 1 64 ? -20.312 4.219 8.18 1 98.62 64 ILE B CA 1
ATOM 1765 C C . ILE B 1 64 ? -20.984 3.633 6.945 1 98.62 64 ILE B C 1
ATOM 1767 O O . ILE B 1 64 ? -21.516 2.516 6.988 1 98.62 64 ILE B O 1
ATOM 1771 N N . ASN B 1 65 ? -21.016 4.422 5.855 1 98.69 65 ASN B N 1
ATOM 1772 C CA . ASN B 1 65 ? -21.578 4.031 4.566 1 98.69 65 ASN B CA 1
ATOM 1773 C C . ASN B 1 65 ? -20.562 4.18 3.441 1 98.69 65 ASN B C 1
ATOM 1775 O O . ASN B 1 65 ? -19.828 5.168 3.393 1 98.69 65 ASN B O 1
ATOM 1779 N N . ILE B 1 66 ? -20.516 3.174 2.637 1 98.69 66 ILE B N 1
ATOM 1780 C CA . ILE B 1 66 ? -19.719 3.357 1.433 1 98.69 66 ILE B CA 1
ATOM 1781 C C . ILE B 1 66 ? -20.391 4.379 0.517 1 98.69 66 ILE B C 1
ATOM 1783 O O . ILE B 1 66 ? -21.609 4.379 0.365 1 98.69 66 ILE B O 1
ATOM 1787 N N . SER B 1 67 ? -19.656 5.285 -0.028 1 98.81 67 SER B N 1
ATOM 1788 C CA . SER B 1 67 ? -20.172 6.297 -0.942 1 98.81 67 SER B CA 1
ATOM 1789 C C . SER B 1 67 ? -20.281 5.754 -2.363 1 98.81 67 SER B C 1
ATOM 1791 O O . SER B 1 67 ? -19.875 4.625 -2.635 1 98.81 67 SER B O 1
ATOM 1793 N N . ASP B 1 68 ? -20.906 6.582 -3.25 1 98.62 68 ASP B N 1
ATOM 1794 C CA . ASP B 1 68 ? -20.906 6.23 -4.668 1 98.62 68 ASP B CA 1
ATOM 1795 C C . ASP B 1 68 ? -19.484 6.137 -5.219 1 98.62 68 ASP B C 1
ATOM 1797 O O . ASP B 1 68 ? -19.188 5.246 -6.016 1 98.62 68 ASP B O 1
ATOM 1801 N N . LYS B 1 69 ? -18.641 7.02 -4.809 1 98.75 69 LYS B N 1
ATOM 1802 C CA . LYS B 1 69 ? -17.234 6.992 -5.211 1 98.75 69 LYS B CA 1
ATOM 1803 C C . LYS B 1 69 ? -16.547 5.73 -4.707 1 98.75 69 LYS B C 1
ATOM 1805 O O . LYS B 1 69 ? -15.75 5.121 -5.426 1 98.75 69 LYS B O 1
ATOM 1810 N N . GLY B 1 70 ? -16.781 5.383 -3.455 1 98.69 70 GLY B N 1
ATOM 1811 C CA . GLY B 1 70 ? -16.25 4.152 -2.906 1 98.69 70 GLY B CA 1
ATOM 1812 C C . GLY B 1 70 ? -16.688 2.914 -3.662 1 98.69 70 GLY B C 1
ATOM 1813 O O . GLY B 1 70 ? -15.891 2.012 -3.914 1 98.69 70 GLY B O 1
ATOM 1814 N N . ARG B 1 71 ? -17.953 2.895 -4.062 1 98.19 71 ARG B N 1
ATOM 1815 C CA . ARG B 1 71 ? -18.484 1.78 -4.84 1 98.19 71 ARG B CA 1
ATOM 1816 C C . ARG B 1 71 ? -17.859 1.729 -6.227 1 98.19 71 ARG B C 1
ATOM 1818 O O . ARG B 1 71 ? -17.547 0.649 -6.738 1 98.19 71 ARG B O 1
ATOM 1825 N N . GLU B 1 72 ? -17.734 2.92 -6.801 1 98.19 72 GLU B N 1
ATOM 1826 C CA . GLU B 1 72 ? -17.031 2.977 -8.086 1 98.19 72 GLU B CA 1
ATOM 1827 C C . GLU B 1 72 ? -15.617 2.422 -7.969 1 98.19 72 GLU B C 1
ATOM 1829 O O . GLU B 1 72 ? -15.164 1.678 -8.844 1 98.19 72 GLU B O 1
ATOM 1834 N N . TYR B 1 73 ? -14.914 2.771 -6.965 1 98.38 73 TYR B N 1
ATOM 1835 C CA . TYR B 1 73 ? -13.547 2.328 -6.73 1 98.38 73 TYR B CA 1
ATOM 1836 C C . TYR B 1 73 ? -13.453 0.807 -6.723 1 98.38 73 TYR B C 1
ATOM 1838 O O . TYR B 1 73 ? -12.617 0.225 -7.422 1 98.38 73 TYR B O 1
ATOM 1846 N N . ILE B 1 74 ? -14.328 0.118 -5.945 1 95.81 74 ILE B N 1
ATOM 1847 C CA . ILE B 1 74 ? -14.148 -1.319 -5.762 1 95.81 74 ILE B CA 1
ATOM 1848 C C . ILE B 1 74 ? -14.68 -2.062 -6.988 1 95.81 74 ILE B C 1
ATOM 1850 O O . ILE B 1 74 ? -14.391 -3.246 -7.172 1 95.81 74 ILE B O 1
ATOM 1854 N N . LYS B 1 75 ? -15.453 -1.379 -7.836 1 94.31 75 LYS B N 1
ATOM 1855 C CA . LYS B 1 75 ? -15.977 -2.006 -9.047 1 94.31 75 LYS B CA 1
ATOM 1856 C C . LYS B 1 75 ? -15.078 -1.723 -10.25 1 94.31 75 LYS B C 1
ATOM 1858 O O . LYS B 1 75 ? -15.25 -2.312 -11.312 1 94.31 75 LYS B O 1
ATOM 1863 N N . SER B 1 76 ? -14.148 -0.859 -10.039 1 95.31 76 SER B N 1
ATOM 1864 C CA . SER B 1 76 ? -13.289 -0.412 -11.133 1 95.31 76 SER B CA 1
ATOM 1865 C C . SER B 1 76 ? -12.078 -1.316 -11.289 1 95.31 76 SER B C 1
ATOM 1867 O O . SER B 1 76 ? -11.734 -2.068 -10.375 1 95.31 76 SER B O 1
ATOM 1869 N N . GLY B 1 77 ? -11.5 -1.23 -12.484 1 92.88 77 GLY B N 1
ATOM 1870 C CA . GLY B 1 77 ? -10.203 -1.854 -12.711 1 92.88 77 GLY B CA 1
ATOM 1871 C C . GLY B 1 77 ? -9.055 -1.092 -12.078 1 92.88 77 GLY B C 1
ATOM 1872 O O . GLY B 1 77 ? -9.258 -0.029 -11.484 1 92.88 77 GLY B O 1
ATOM 1873 N N . MET B 1 78 ? -7.922 -1.632 -12.164 1 93.62 78 MET B N 1
ATOM 1874 C CA . MET B 1 78 ? -6.73 -1.152 -11.477 1 93.62 78 MET B CA 1
ATOM 1875 C C . MET B 1 78 ? -6.375 0.262 -11.914 1 93.62 78 MET B C 1
ATOM 1877 O O . MET B 1 78 ? -5.98 1.094 -11.094 1 93.62 78 MET B O 1
ATOM 1881 N N . ILE B 1 79 ? -6.43 0.558 -13.203 1 93.25 79 ILE B N 1
ATOM 1882 C CA . ILE B 1 79 ? -6.062 1.865 -13.734 1 93.25 79 ILE B CA 1
ATOM 1883 C C . ILE B 1 79 ? -7.008 2.932 -13.18 1 93.25 79 ILE B C 1
ATOM 1885 O O . ILE B 1 79 ? -6.559 3.975 -12.695 1 93.25 79 ILE B O 1
ATOM 1889 N N . GLN B 1 80 ? -8.312 2.621 -13.211 1 96.38 80 GLN B N 1
ATOM 1890 C CA . GLN B 1 80 ? -9.312 3.557 -12.719 1 96.38 80 GLN B CA 1
ATOM 1891 C C . GLN B 1 80 ? -9.219 3.725 -11.203 1 96.38 80 GLN B C 1
ATOM 1893 O O . GLN B 1 80 ? -9.453 4.816 -10.68 1 96.38 80 GLN B O 1
ATOM 1898 N N . ARG B 1 81 ? -8.938 2.693 -10.461 1 97.06 81 ARG B N 1
ATOM 1899 C CA . ARG B 1 81 ? -8.75 2.785 -9.016 1 97.06 81 ARG B CA 1
ATOM 1900 C C . ARG B 1 81 ? -7.637 3.773 -8.664 1 97.06 81 ARG B C 1
ATOM 1902 O O . ARG B 1 81 ? -7.809 4.621 -7.789 1 97.06 81 ARG B O 1
ATOM 1909 N N . LYS B 1 82 ? -6.488 3.68 -9.398 1 96.75 82 LYS B N 1
ATOM 1910 C CA . LYS B 1 82 ? -5.371 4.59 -9.156 1 96.75 82 LYS B CA 1
ATOM 1911 C C . LYS B 1 82 ? -5.754 6.027 -9.492 1 96.75 82 LYS B C 1
ATOM 1913 O O . LYS B 1 82 ? -5.352 6.961 -8.789 1 96.75 82 LYS B O 1
ATOM 1918 N N . LYS B 1 83 ? -6.512 6.188 -10.539 1 97.44 83 LYS B N 1
ATOM 1919 C CA . LYS B 1 83 ? -6.973 7.516 -10.93 1 97.44 83 LYS B CA 1
ATOM 1920 C C . LYS B 1 83 ? -7.879 8.117 -9.859 1 97.44 83 LYS B C 1
ATOM 1922 O O . LYS B 1 83 ? -7.777 9.305 -9.547 1 97.44 83 LYS B O 1
ATOM 1927 N N . ILE B 1 84 ? -8.758 7.328 -9.328 1 98.31 84 ILE B N 1
ATOM 1928 C CA . ILE B 1 84 ? -9.664 7.785 -8.273 1 98.31 84 ILE B CA 1
ATOM 1929 C C . ILE B 1 84 ? -8.859 8.25 -7.066 1 98.31 84 ILE B C 1
ATOM 1931 O O . ILE B 1 84 ? -9.117 9.328 -6.52 1 98.31 84 ILE B O 1
ATOM 1935 N N . ILE B 1 85 ? -7.848 7.488 -6.648 1 98.44 85 ILE B N 1
ATOM 1936 C CA . ILE B 1 85 ? -7.016 7.859 -5.508 1 98.44 85 ILE B CA 1
ATOM 1937 C C . ILE B 1 85 ? -6.211 9.117 -5.844 1 98.44 85 ILE B C 1
ATOM 1939 O O . ILE B 1 85 ? -6.145 10.047 -5.043 1 98.44 85 ILE B O 1
ATOM 1943 N N . ASN B 1 86 ? -5.613 9.117 -7.016 1 98.5 86 ASN B N 1
ATOM 1944 C CA . ASN B 1 86 ? -4.84 10.273 -7.465 1 98.5 86 ASN B CA 1
ATOM 1945 C C . ASN B 1 86 ? -5.645 11.562 -7.359 1 98.5 86 ASN B C 1
ATOM 1947 O O . ASN B 1 86 ? -5.207 12.523 -6.723 1 98.5 86 ASN B O 1
ATOM 1951 N N . ASN B 1 87 ? -6.848 11.555 -7.926 1 98.19 87 ASN B N 1
ATOM 1952 C CA . ASN B 1 87 ? -7.711 12.727 -7.922 1 98.19 87 ASN B CA 1
ATOM 1953 C C . ASN B 1 87 ? -8.117 13.125 -6.504 1 98.19 87 ASN B C 1
ATOM 1955 O O . ASN B 1 87 ? -8.219 14.312 -6.191 1 98.19 87 ASN B O 1
ATOM 1959 N N . SER B 1 88 ? -8.281 12.203 -5.695 1 98.12 88 SER B N 1
ATOM 1960 C CA . SER B 1 88 ? -8.766 12.453 -4.34 1 98.12 88 SER B CA 1
ATOM 1961 C C . SER B 1 88 ? -7.664 13.016 -3.453 1 98.12 88 SER B C 1
ATOM 1963 O O . SER B 1 88 ? -7.941 13.711 -2.477 1 98.12 88 SER B O 1
ATOM 1965 N N . LEU B 1 89 ? -6.43 12.703 -3.793 1 98.25 89 LEU B N 1
ATOM 1966 C CA . LEU B 1 89 ? -5.297 13.117 -2.969 1 98.25 89 LEU B CA 1
ATOM 1967 C C . LEU B 1 89 ? -4.973 14.586 -3.188 1 98.25 89 LEU B C 1
ATOM 1969 O O . LEU B 1 89 ? -4.336 15.219 -2.342 1 98.25 89 LEU B O 1
ATOM 1973 N N . ARG B 1 90 ? -5.375 15.102 -4.277 1 97.25 90 ARG B N 1
ATOM 1974 C CA . ARG B 1 90 ? -4.859 16.375 -4.777 1 97.25 90 ARG B CA 1
ATOM 1975 C C . ARG B 1 90 ? -5.184 17.516 -3.816 1 97.25 90 ARG B C 1
ATOM 1977 O O . ARG B 1 90 ? -4.445 18.5 -3.74 1 97.25 90 ARG B O 1
ATOM 1984 N N . ASP B 1 91 ? -6.262 17.422 -3.025 1 96.31 91 ASP B N 1
ATOM 1985 C CA . ASP B 1 91 ? -6.656 18.516 -2.133 1 96.31 91 ASP B CA 1
ATOM 1986 C C . ASP B 1 91 ? -6.438 18.125 -0.671 1 96.31 91 ASP B C 1
ATOM 1988 O O . ASP B 1 91 ? -6.992 18.75 0.231 1 96.31 91 ASP B O 1
ATOM 1992 N N . ILE B 1 92 ? -5.691 17.109 -0.444 1 98.06 92 ILE B N 1
ATOM 1993 C CA . ILE B 1 92 ? -5.449 16.609 0.905 1 98.06 92 ILE B CA 1
ATOM 1994 C C . ILE B 1 92 ? -3.955 16.672 1.218 1 98.06 92 ILE B C 1
ATOM 1996 O O . ILE B 1 92 ? -3.125 16.328 0.372 1 98.06 92 ILE B O 1
ATOM 2000 N N . GLU B 1 93 ? -3.656 17.109 2.396 1 98.38 93 GLU B N 1
ATOM 2001 C CA . GLU B 1 93 ? -2.252 17.109 2.797 1 98.38 93 GLU B CA 1
ATOM 2002 C C . GLU B 1 93 ? -1.755 15.703 3.092 1 98.38 93 GLU B C 1
ATOM 2004 O O . GLU B 1 93 ? -2.506 14.867 3.6 1 98.38 93 GLU B O 1
ATOM 2009 N N . PRO B 1 94 ? -0.483 15.375 2.75 1 98.5 94 PRO B N 1
ATOM 2010 C CA . PRO B 1 94 ? 0.589 16.281 2.326 1 98.5 94 PRO B CA 1
ATOM 2011 C C . PRO B 1 94 ? 0.639 16.469 0.812 1 98.5 94 PRO B C 1
ATOM 2013 O O . PRO B 1 94 ? 1.559 17.109 0.296 1 98.5 94 PRO B O 1
ATOM 2016 N N . PHE B 1 95 ? -0.303 15.992 0.112 1 98.62 95 PHE B N 1
ATOM 2017 C CA . PHE B 1 95 ? -0.206 15.914 -1.341 1 98.62 95 PHE B CA 1
ATOM 2018 C C . PHE B 1 95 ? -0.519 17.266 -1.975 1 98.62 95 PHE B C 1
ATOM 2020 O O . PHE B 1 95 ? 0.044 17.609 -3.014 1 98.62 95 PHE B O 1
ATOM 2027 N N . LYS B 1 96 ? -1.451 18 -1.393 1 98.19 96 LYS B N 1
ATOM 2028 C CA . LYS B 1 96 ? -1.659 19.375 -1.843 1 98.19 96 LYS B CA 1
ATOM 2029 C C . LYS B 1 96 ? -0.349 20.156 -1.845 1 98.19 96 LYS B C 1
ATOM 2031 O O . LYS B 1 96 ? -0.01 20.812 -2.834 1 98.19 96 LYS B O 1
ATOM 2036 N N . THR B 1 97 ? 0.359 20.062 -0.729 1 98.44 97 THR B N 1
ATOM 2037 C CA . THR B 1 97 ? 1.648 20.734 -0.599 1 98.44 97 THR B CA 1
ATOM 2038 C C . THR B 1 97 ? 2.658 20.156 -1.587 1 98.44 97 THR B C 1
ATOM 2040 O O . THR B 1 97 ? 3.449 20.891 -2.176 1 98.44 97 THR B O 1
ATOM 2043 N N . ALA B 1 98 ? 2.699 18.828 -1.756 1 98.62 98 ALA B N 1
ATOM 2044 C CA . ALA B 1 98 ? 3.586 18.172 -2.707 1 98.62 98 ALA B CA 1
ATOM 2045 C C . ALA B 1 98 ? 3.406 18.734 -4.113 1 98.62 98 ALA B C 1
ATOM 2047 O O . ALA B 1 98 ? 4.387 19.016 -4.805 1 98.62 98 ALA B O 1
ATOM 2048 N N . ILE B 1 99 ? 2.162 18.844 -4.535 1 98.38 99 ILE B N 1
ATOM 2049 C CA . ILE B 1 99 ? 1.842 19.359 -5.867 1 98.38 99 ILE B CA 1
ATOM 2050 C C . ILE B 1 99 ? 2.357 20.781 -6.016 1 98.38 99 ILE B C 1
ATOM 2052 O O . ILE B 1 99 ? 2.896 21.156 -7.062 1 98.38 99 ILE B O 1
ATOM 2056 N N . GLU B 1 100 ? 2.184 21.547 -5.004 1 97.56 100 GLU B N 1
ATOM 2057 C CA . GLU B 1 100 ? 2.678 22.922 -5.012 1 97.56 100 GLU B CA 1
ATOM 2058 C C . GLU B 1 100 ? 4.191 22.969 -5.211 1 97.56 100 GLU B C 1
ATOM 2060 O O . GLU B 1 100 ? 4.707 23.828 -5.926 1 97.56 100 GLU B O 1
ATOM 2065 N N . LEU B 1 101 ? 4.941 22.078 -4.57 1 98 101 LEU B N 1
ATOM 2066 C CA . LEU B 1 101 ? 6.398 22.078 -4.582 1 98 101 LEU B CA 1
ATOM 2067 C C . LEU B 1 101 ? 6.938 21.484 -5.879 1 98 101 LEU B C 1
ATOM 2069 O O . LEU B 1 101 ? 8.094 21.719 -6.238 1 98 101 LEU B O 1
ATOM 2073 N N . LYS B 1 102 ? 6.141 20.688 -6.605 1 97.75 102 LYS B N 1
ATOM 2074 C CA . LYS B 1 102 ? 6.473 20.047 -7.871 1 97.75 102 LYS B CA 1
ATOM 2075 C C . LYS B 1 102 ? 7.578 19.016 -7.688 1 97.75 102 LYS B C 1
ATOM 2077 O O . LYS B 1 102 ? 7.453 17.875 -8.148 1 97.75 102 LYS B O 1
ATOM 2082 N N . SER B 1 103 ? 8.688 19.375 -7.148 1 98.19 103 SER B N 1
ATOM 2083 C CA . SER B 1 103 ? 9.812 18.531 -6.758 1 98.19 103 SER B CA 1
ATOM 2084 C C . SER B 1 103 ? 10.359 18.922 -5.391 1 98.19 103 SER B C 1
ATOM 2086 O O . SER B 1 103 ? 10.43 20.109 -5.066 1 98.19 103 SER B O 1
ATOM 2088 N N . PHE B 1 104 ? 10.703 17.906 -4.574 1 98.56 104 PHE B N 1
ATOM 2089 C CA . PHE B 1 104 ? 11.023 18.25 -3.193 1 98.56 104 PHE B CA 1
ATOM 2090 C C . PHE B 1 104 ? 11.758 17.094 -2.516 1 98.56 104 PHE B C 1
ATOM 2092 O O . PHE B 1 104 ? 11.578 15.93 -2.883 1 98.56 104 PHE B O 1
ATOM 2099 N N . SER B 1 105 ? 12.578 17.438 -1.568 1 98 105 SER B N 1
ATOM 2100 C CA . SER B 1 105 ? 13.086 16.469 -0.603 1 98 105 SER B CA 1
ATOM 2101 C C . SER B 1 105 ? 12.109 16.281 0.552 1 98 105 SER B C 1
ATOM 2103 O O . SER B 1 105 ? 11.156 17.047 0.701 1 98 105 SER B O 1
ATOM 2105 N N . LEU B 1 106 ? 12.375 15.281 1.38 1 96.94 106 LEU B N 1
ATOM 2106 C CA . LEU B 1 106 ? 11.531 15.055 2.551 1 96.94 106 LEU B CA 1
ATOM 2107 C C . LEU B 1 106 ? 11.609 16.234 3.508 1 96.94 106 LEU B C 1
ATOM 2109 O O . LEU B 1 106 ? 10.594 16.641 4.082 1 96.94 106 LEU B O 1
ATOM 2113 N N . ASP B 1 107 ? 12.773 16.781 3.641 1 96.5 107 ASP B N 1
ATOM 2114 C CA . ASP B 1 107 ? 12.945 17.922 4.527 1 96.5 107 ASP B CA 1
ATOM 2115 C C . ASP B 1 107 ? 12.195 19.141 4 1 96.5 107 ASP B C 1
ATOM 2117 O O . ASP B 1 107 ? 11.594 19.891 4.777 1 96.5 107 ASP B O 1
ATOM 2121 N N . ASP B 1 108 ? 12.234 19.297 2.697 1 97.81 108 ASP B N 1
ATOM 2122 C CA . ASP B 1 108 ? 11.547 20.422 2.068 1 97.81 108 ASP B CA 1
ATOM 2123 C C . ASP B 1 108 ? 10.047 20.391 2.361 1 97.81 108 ASP B C 1
ATOM 2125 O O . ASP B 1 108 ? 9.461 21.391 2.779 1 97.81 108 ASP B O 1
ATOM 2129 N N . ILE B 1 109 ? 9.477 19.281 2.145 1 98.5 109 ILE B N 1
ATOM 2130 C CA . ILE B 1 109 ? 8.023 19.203 2.266 1 98.5 109 ILE B CA 1
ATOM 2131 C C . ILE B 1 109 ? 7.625 19.25 3.74 1 98.5 109 ILE B C 1
ATOM 2133 O O . ILE B 1 109 ? 6.586 19.812 4.094 1 98.5 109 ILE B O 1
ATOM 2137 N N . LEU B 1 110 ? 8.406 18.672 4.574 1 97.56 110 LEU B N 1
ATOM 2138 C CA . LEU B 1 110 ? 8.109 18.75 6 1 97.56 110 LEU B CA 1
ATOM 2139 C C . LEU B 1 110 ? 8.07 20.188 6.473 1 97.56 110 LEU B C 1
ATOM 2141 O O . LEU B 1 110 ? 7.16 20.578 7.207 1 97.56 110 LEU B O 1
ATOM 2145 N N . GLU B 1 111 ? 9.047 20.953 6.078 1 97.31 111 GLU B N 1
ATOM 2146 C CA . GLU B 1 111 ? 9.109 22.359 6.445 1 97.31 111 GLU B CA 1
ATOM 2147 C C . GLU B 1 111 ? 7.918 23.125 5.879 1 97.31 111 GLU B C 1
ATOM 2149 O O . GLU B 1 111 ? 7.309 23.938 6.574 1 97.31 111 GLU B O 1
ATOM 2154 N N . LYS B 1 112 ? 7.629 22.844 4.633 1 98.31 112 LYS B N 1
ATOM 2155 C CA . LYS B 1 112 ? 6.512 23.531 3.992 1 98.31 112 LYS B CA 1
ATOM 2156 C C . LYS B 1 112 ? 5.191 23.172 4.664 1 98.31 112 LYS B C 1
ATOM 2158 O O . LYS B 1 112 ? 4.305 24.016 4.797 1 98.31 112 LYS B O 1
ATOM 2163 N N . LEU B 1 113 ? 5.035 21.906 5.066 1 98.31 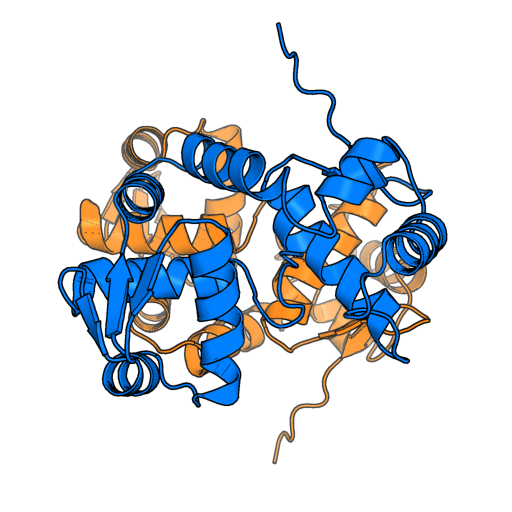113 LEU B N 1
ATOM 2164 C CA . LEU B 1 113 ? 3.842 21.484 5.785 1 98.31 113 LEU B CA 1
ATOM 2165 C C . LEU B 1 113 ? 3.709 22.219 7.113 1 98.31 113 LEU B C 1
ATOM 2167 O O . LEU B 1 113 ? 2.609 22.641 7.488 1 98.31 113 LEU B O 1
ATOM 2171 N N . LYS B 1 114 ? 4.773 22.344 7.797 1 96.56 114 LYS B N 1
ATOM 2172 C CA . LYS B 1 114 ? 4.77 23.109 9.039 1 96.56 114 LYS B CA 1
ATOM 2173 C C . LYS B 1 114 ? 4.328 24.547 8.797 1 96.56 114 LYS B C 1
ATOM 2175 O O . LYS B 1 114 ? 3.5 25.094 9.539 1 96.56 114 LYS B O 1
ATOM 2180 N N . ASP B 1 115 ? 4.883 25.109 7.758 1 97.12 115 ASP B N 1
ATOM 2181 C CA . ASP B 1 115 ? 4.527 26.484 7.398 1 97.12 115 ASP B CA 1
ATOM 2182 C C . ASP B 1 115 ? 3.041 26.594 7.074 1 97.12 115 ASP B C 1
ATOM 2184 O O . ASP B 1 115 ? 2.428 27.641 7.316 1 97.12 115 ASP B O 1
ATOM 2188 N N . ASN B 1 116 ? 2.488 25.547 6.508 1 96.75 116 ASN B N 1
ATOM 2189 C CA . ASN B 1 116 ? 1.084 25.531 6.113 1 96.75 116 ASN B CA 1
ATOM 2190 C C . ASN B 1 116 ? 0.176 25.172 7.289 1 96.75 116 ASN B C 1
ATOM 2192 O O . ASN B 1 116 ? -1.036 25.031 7.121 1 96.75 116 ASN B O 1
ATOM 2196 N N . GLY B 1 117 ? 0.828 24.906 8.438 1 96.5 117 GLY B N 1
ATOM 2197 C CA . GLY B 1 117 ? 0.049 24.672 9.648 1 96.5 117 GLY B CA 1
ATOM 2198 C C . GLY B 1 117 ? -0.305 23.219 9.852 1 96.5 117 GLY B C 1
ATOM 2199 O O . GLY B 1 117 ? -1.137 22.891 10.703 1 96.5 117 GLY B O 1
ATOM 2200 N N . VAL B 1 118 ? 0.298 22.359 9.094 1 96.88 118 VAL B N 1
ATOM 2201 C CA . VAL B 1 118 ? 0.067 20.938 9.258 1 96.88 118 VAL B CA 1
ATOM 2202 C C . VAL B 1 118 ? 0.955 20.391 10.375 1 96.88 118 VAL B C 1
ATOM 2204 O O . VAL B 1 118 ? 2.174 20.297 10.219 1 96.88 118 VAL B O 1
ATOM 2207 N N . GLN B 1 119 ? 0.392 19.906 11.445 1 95.19 119 GLN B N 1
ATOM 2208 C CA . GLN B 1 119 ? 1.146 19.531 12.641 1 95.19 119 GLN B CA 1
ATOM 2209 C C . GLN B 1 119 ? 1.296 18.016 12.727 1 95.19 119 GLN B C 1
ATOM 2211 O O . GLN B 1 119 ? 2.078 17.5 13.539 1 95.19 119 GLN B O 1
ATOM 2216 N N . THR B 1 120 ? 0.649 17.328 11.906 1 95.69 120 THR B N 1
ATOM 2217 C CA . THR B 1 120 ? 0.548 15.883 11.969 1 95.69 120 THR B CA 1
ATOM 2218 C C . THR B 1 120 ? 1.935 15.242 11.977 1 95.69 120 THR B C 1
ATOM 2220 O O . THR B 1 120 ? 2.158 14.234 12.648 1 95.69 120 THR B O 1
ATOM 2223 N N . PHE B 1 121 ? 2.865 15.836 11.297 1 95.94 121 PHE B N 1
ATOM 2224 C CA . PHE B 1 121 ? 4.16 15.203 11.086 1 95.94 121 PHE B CA 1
ATOM 2225 C C . PHE B 1 121 ? 5.234 15.867 11.938 1 95.94 121 PHE B C 1
ATOM 2227 O O . PHE B 1 121 ? 6.418 15.539 11.828 1 95.94 121 PHE B O 1
ATOM 2234 N N . ASN B 1 122 ? 4.781 16.781 12.758 1 93 122 ASN B N 1
ATOM 2235 C CA . ASN B 1 122 ? 5.727 17.5 13.609 1 93 122 ASN B CA 1
ATOM 2236 C C . ASN B 1 122 ? 6.043 16.719 14.883 1 93 122 ASN B C 1
ATOM 2238 O O . ASN B 1 122 ? 5.688 17.156 15.977 1 93 122 ASN B O 1
ATOM 2242 N N . ASN B 1 123 ? 6.664 15.648 14.844 1 94.19 123 ASN B N 1
ATOM 2243 C CA . ASN B 1 123 ? 7.098 14.766 15.922 1 94.19 123 ASN B CA 1
ATOM 2244 C C . ASN B 1 123 ? 8.32 13.945 15.523 1 94.19 123 ASN B C 1
ATOM 2246 O O . ASN B 1 123 ? 8.711 13.938 14.352 1 94.19 123 ASN B O 1
ATOM 2250 N N . PRO B 1 124 ? 8.992 13.227 16.406 1 92.56 124 PRO B N 1
ATOM 2251 C CA . PRO B 1 124 ? 10.258 12.547 16.125 1 92.56 124 PRO B CA 1
ATOM 2252 C C . PRO B 1 124 ? 10.141 11.531 14.992 1 92.56 124 PRO B C 1
ATOM 2254 O O . PRO B 1 124 ? 11.102 11.312 14.25 1 92.56 124 PRO B O 1
ATOM 2257 N N . ASP B 1 125 ? 8.938 10.977 14.781 1 93 125 ASP B N 1
ATOM 2258 C CA . ASP B 1 125 ? 8.734 9.969 13.742 1 93 125 ASP B CA 1
ATOM 2259 C C . ASP B 1 125 ? 8.086 10.586 12.5 1 93 125 ASP B C 1
ATOM 2261 O O . ASP B 1 125 ? 7.805 9.875 11.531 1 93 125 ASP B O 1
ATOM 2265 N N . GLY B 1 126 ? 7.875 11.812 12.539 1 95.38 126 GLY B N 1
ATOM 2266 C CA . GLY B 1 126 ? 7.09 12.492 11.523 1 95.38 126 GLY B CA 1
ATOM 2267 C C . GLY B 1 126 ? 7.668 12.352 10.125 1 95.38 126 GLY B C 1
ATOM 2268 O O . GLY B 1 126 ? 6.93 12.141 9.164 1 95.38 126 GLY B O 1
ATOM 2269 N N . LEU B 1 127 ? 9 12.461 10.055 1 95.81 127 LEU B N 1
ATOM 2270 C CA . LEU B 1 127 ? 9.664 12.352 8.758 1 95.81 127 LEU B CA 1
ATOM 2271 C C . LEU B 1 127 ? 9.492 10.953 8.18 1 95.81 127 LEU B C 1
ATOM 2273 O O . LEU B 1 127 ? 9.258 10.797 6.977 1 95.81 127 LEU B O 1
ATOM 2277 N N . HIS B 1 128 ? 9.594 9.938 8.984 1 95.81 128 HIS B N 1
ATOM 2278 C CA . HIS B 1 128 ? 9.414 8.555 8.547 1 95.81 128 HIS B CA 1
ATOM 2279 C C . HIS B 1 128 ? 7.973 8.305 8.109 1 95.81 128 HIS B C 1
ATOM 2281 O O . HIS B 1 128 ? 7.738 7.68 7.07 1 95.81 128 HIS B O 1
ATOM 2287 N N . ASP B 1 129 ? 7.039 8.789 8.914 1 96.62 129 ASP B N 1
ATOM 2288 C CA . ASP B 1 129 ? 5.625 8.641 8.586 1 96.62 129 ASP B CA 1
ATOM 2289 C C . ASP B 1 1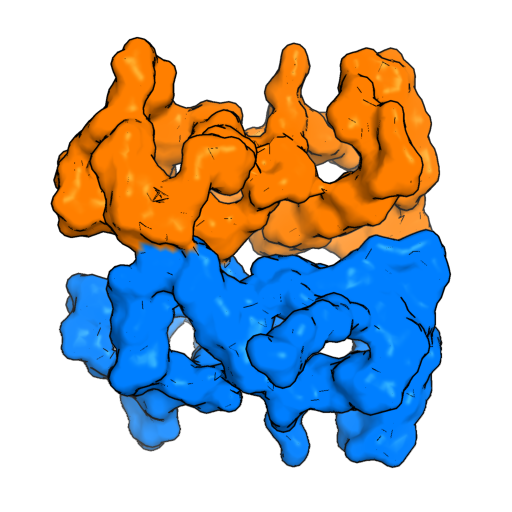29 ? 5.301 9.312 7.254 1 96.62 129 ASP B C 1
ATOM 2291 O O . ASP B 1 129 ? 4.555 8.766 6.441 1 96.62 129 ASP B O 1
ATOM 2295 N N . LEU B 1 130 ? 5.887 10.461 7.129 1 97.94 130 LEU B N 1
ATOM 2296 C CA . LEU B 1 130 ? 5.652 11.227 5.91 1 97.94 130 LEU B CA 1
ATOM 2297 C C . LEU B 1 130 ? 6.168 10.477 4.688 1 97.94 130 LEU B C 1
ATOM 2299 O O . LEU B 1 130 ? 5.484 10.406 3.664 1 97.94 130 LEU B O 1
ATOM 2303 N N . GLU B 1 131 ? 7.332 9.945 4.75 1 97.62 131 GLU B N 1
ATOM 2304 C CA . GLU B 1 131 ? 7.898 9.18 3.641 1 97.62 131 GLU B CA 1
ATOM 2305 C C . GLU B 1 131 ? 7.02 7.984 3.285 1 97.62 131 GLU B C 1
ATOM 2307 O O . GLU B 1 131 ? 6.785 7.707 2.107 1 97.62 131 GLU B O 1
ATOM 2312 N N . VAL B 1 132 ? 6.551 7.301 4.277 1 97.19 132 VAL B N 1
ATOM 2313 C CA . VAL B 1 132 ? 5.695 6.137 4.09 1 97.19 132 VAL B CA 1
ATOM 2314 C C . VAL B 1 132 ? 4.422 6.543 3.35 1 97.19 132 VAL B C 1
ATOM 2316 O O . VAL B 1 132 ? 4.035 5.906 2.367 1 97.19 132 VAL B O 1
ATOM 2319 N N . ILE B 1 133 ? 3.793 7.625 3.732 1 97.69 133 ILE B N 1
ATOM 2320 C CA . ILE B 1 133 ? 2.529 8.07 3.154 1 97.69 133 ILE B CA 1
ATOM 2321 C C . ILE B 1 133 ? 2.754 8.531 1.716 1 97.69 133 ILE B C 1
ATOM 2323 O O . ILE B 1 133 ? 1.922 8.281 0.841 1 97.69 133 ILE B O 1
ATOM 2327 N N . LEU B 1 134 ? 3.854 9.211 1.47 1 98.5 134 LEU B N 1
ATOM 2328 C CA . LEU B 1 134 ? 4.152 9.68 0.122 1 98.5 134 LEU B CA 1
ATOM 2329 C C . LEU B 1 134 ? 4.34 8.508 -0.836 1 98.5 134 LEU B C 1
ATOM 2331 O O . LEU B 1 134 ? 3.9 8.57 -1.987 1 98.5 134 LEU B O 1
ATOM 2335 N N . ILE B 1 135 ? 4.93 7.5 -0.336 1 97.81 135 ILE B N 1
ATOM 2336 C CA . ILE B 1 135 ? 5.164 6.332 -1.181 1 97.81 135 ILE B CA 1
ATOM 2337 C C . ILE B 1 135 ? 3.875 5.527 -1.313 1 97.81 135 ILE B C 1
ATOM 2339 O O . ILE B 1 135 ? 3.42 5.25 -2.426 1 97.81 135 ILE B O 1
ATOM 2343 N N . GLU B 1 136 ? 3.211 5.188 -0.249 1 97.19 136 GLU B N 1
ATOM 2344 C CA . GLU B 1 136 ? 2.07 4.273 -0.239 1 97.19 136 GLU B CA 1
ATOM 2345 C C . GLU B 1 136 ? 0.89 4.855 -1.009 1 97.19 136 GLU B C 1
ATOM 2347 O O . GLU B 1 136 ? 0.186 4.133 -1.718 1 97.19 136 GLU B O 1
ATOM 2352 N N . TRP B 1 137 ? 0.712 6.168 -0.877 1 98.19 137 TRP B N 1
ATOM 2353 C CA . TRP B 1 137 ? -0.434 6.789 -1.535 1 98.19 137 TRP B CA 1
ATOM 2354 C C . TRP B 1 137 ? -0.007 7.508 -2.809 1 98.19 137 TRP B C 1
ATOM 2356 O O . TRP B 1 137 ? -0.659 7.387 -3.848 1 98.19 137 TRP B O 1
ATOM 2366 N N . GLY B 1 138 ? 1.049 8.25 -2.727 1 98.31 138 GLY B N 1
ATOM 2367 C CA . GLY B 1 138 ? 1.483 9.109 -3.82 1 98.31 138 GLY B CA 1
ATOM 2368 C C . GLY B 1 138 ? 2.07 8.328 -4.984 1 98.31 138 GLY B C 1
ATOM 2369 O O . GLY B 1 138 ? 1.677 8.539 -6.137 1 98.31 138 GLY B O 1
ATOM 2370 N N . VAL B 1 139 ? 2.998 7.445 -4.645 1 97.44 139 VAL B N 1
ATOM 2371 C CA . VAL B 1 139 ? 3.631 6.66 -5.699 1 97.44 139 VAL B CA 1
ATOM 2372 C C . VAL B 1 139 ? 2.637 5.637 -6.246 1 97.44 139 VAL B C 1
ATOM 2374 O O . VAL B 1 139 ? 2.518 5.469 -7.461 1 97.44 139 VAL B O 1
ATOM 2377 N N . TYR B 1 140 ? 1.87 5.047 -5.406 1 96.75 140 TYR B N 1
ATOM 2378 C CA . TYR B 1 140 ? 0.871 4.078 -5.836 1 96.75 140 TYR B CA 1
ATOM 2379 C C . TYR B 1 140 ? -0.089 4.695 -6.844 1 96.75 140 TYR B C 1
ATOM 2381 O O . TYR B 1 140 ? -0.391 4.086 -7.875 1 96.75 140 TYR B O 1
ATOM 2389 N N . SER B 1 141 ? -0.578 5.875 -6.512 1 97.44 141 SER B N 1
ATOM 2390 C CA . SER B 1 141 ? -1.59 6.531 -7.336 1 97.44 141 SER B CA 1
ATOM 2391 C C . SER B 1 141 ? -0.966 7.176 -8.57 1 97.44 141 SER B C 1
ATOM 2393 O O . SER B 1 141 ? -1.673 7.746 -9.398 1 97.44 141 SER B O 1
ATOM 2395 N N . ARG B 1 142 ? 0.322 7.145 -8.68 1 96.44 142 ARG B N 1
ATOM 2396 C CA . ARG B 1 142 ? 1.098 7.738 -9.766 1 96.44 142 ARG B CA 1
ATOM 2397 C C . ARG B 1 142 ? 1.068 9.266 -9.688 1 96.44 142 ARG B C 1
ATOM 2399 O O . ARG B 1 142 ? 1.307 9.945 -10.695 1 96.44 142 ARG B O 1
ATOM 2406 N N . LEU B 1 143 ? 0.692 9.773 -8.562 1 98.25 143 LEU B N 1
ATOM 2407 C CA . LEU B 1 143 ? 0.78 11.211 -8.344 1 98.25 143 LEU B CA 1
ATOM 2408 C C . LEU B 1 143 ? 2.232 11.648 -8.188 1 98.25 143 LEU B C 1
ATOM 2410 O O . LEU B 1 143 ? 2.615 12.727 -8.656 1 98.25 143 LEU B O 1
ATOM 2414 N N . LEU B 1 144 ? 3.01 10.797 -7.574 1 98.44 144 LEU B N 1
ATOM 2415 C CA . LEU B 1 144 ? 4.406 11.109 -7.285 1 98.44 144 LEU B CA 1
ATOM 2416 C C . LEU B 1 144 ? 5.332 10.047 -7.871 1 98.44 144 LEU B C 1
ATOM 2418 O O . LEU B 1 144 ? 4.914 8.906 -8.094 1 98.44 144 LEU B O 1
ATOM 2422 N N . LYS B 1 145 ? 6.461 10.414 -8.094 1 96.88 145 LYS B N 1
ATOM 2423 C CA . LYS B 1 145 ? 7.57 9.523 -8.414 1 96.88 145 LYS B CA 1
ATOM 2424 C C . LYS B 1 145 ? 8.742 9.734 -7.457 1 96.88 145 LYS B C 1
ATOM 2426 O O . LYS B 1 145 ? 9.07 10.875 -7.121 1 96.88 145 LYS B O 1
ATOM 2431 N N . LYS B 1 146 ? 9.297 8.672 -6.941 1 96.56 146 LYS B N 1
ATOM 2432 C CA . LYS B 1 146 ? 10.508 8.734 -6.125 1 96.56 146 LYS B CA 1
ATOM 2433 C C . LYS B 1 146 ? 11.734 9.031 -6.984 1 96.56 146 LYS B C 1
ATOM 2435 O O . LYS B 1 146 ? 11.898 8.461 -8.062 1 96.56 146 LYS B O 1
ATOM 2440 N N . THR B 1 147 ? 12.594 9.938 -6.559 1 95.5 147 THR B N 1
ATOM 2441 C CA . THR B 1 147 ? 13.836 10.297 -7.227 1 95.5 147 THR B CA 1
ATOM 2442 C C . THR B 1 147 ? 15.016 10.203 -6.262 1 95.5 147 THR B C 1
ATOM 2444 O O . THR B 1 147 ? 14.836 9.93 -5.074 1 95.5 147 THR B O 1
ATOM 2447 N N . ASP B 1 148 ? 16.188 10.438 -6.758 1 92.94 148 ASP B N 1
ATOM 2448 C CA . ASP B 1 148 ? 17.391 10.414 -5.93 1 92.94 148 ASP B CA 1
ATOM 2449 C C . ASP B 1 148 ? 17.312 11.484 -4.84 1 92.94 148 ASP B C 1
ATOM 2451 O O . ASP B 1 148 ? 17.812 11.281 -3.73 1 92.94 148 ASP B O 1
ATOM 2455 N N . ASP B 1 149 ? 16.703 12.57 -5.148 1 93.44 149 ASP B N 1
ATOM 2456 C CA . ASP B 1 149 ? 16.734 13.727 -4.27 1 93.44 149 ASP B CA 1
ATOM 2457 C C . ASP B 1 149 ? 15.453 13.828 -3.449 1 93.44 149 ASP B C 1
ATOM 2459 O O . ASP B 1 149 ? 15.289 14.75 -2.646 1 93.44 149 ASP B O 1
ATOM 2463 N N . GLY B 1 150 ? 14.586 12.891 -3.629 1 96.19 150 GLY B N 1
ATOM 2464 C CA . GLY B 1 150 ? 13.305 12.938 -2.941 1 96.19 150 GLY B CA 1
ATOM 2465 C C . GLY B 1 150 ? 12.148 12.445 -3.799 1 96.19 150 GLY B C 1
ATOM 2466 O O . GLY B 1 150 ? 12.047 11.25 -4.086 1 96.19 150 GLY B O 1
ATOM 2467 N N . PHE B 1 151 ? 11.242 13.43 -4.168 1 98.19 151 PHE B N 1
ATOM 2468 C CA . PHE B 1 151 ? 10.055 13.102 -4.945 1 98.19 151 PHE B CA 1
ATOM 2469 C C . PHE B 1 151 ? 9.781 14.172 -6 1 98.19 151 PHE B C 1
ATOM 2471 O O . PHE B 1 151 ? 10.219 15.312 -5.855 1 98.19 151 PHE B O 1
ATOM 2478 N N . GLU B 1 152 ? 9.133 13.719 -7.016 1 98.19 152 GLU B N 1
ATOM 2479 C CA . GLU B 1 152 ? 8.609 14.625 -8.031 1 98.19 152 GLU B CA 1
ATOM 2480 C C . GLU B 1 152 ? 7.156 14.312 -8.367 1 98.19 152 GLU B C 1
ATOM 2482 O O . GLU B 1 152 ? 6.746 13.148 -8.336 1 98.19 152 GLU B O 1
ATOM 2487 N N . VAL B 1 153 ? 6.391 15.359 -8.625 1 98.19 153 VAL B N 1
ATOM 2488 C CA . VAL B 1 153 ? 5 15.18 -9.031 1 98.19 153 VAL B CA 1
ATOM 2489 C C . VAL B 1 153 ? 4.938 14.766 -10.5 1 98.19 153 VAL B C 1
ATOM 2491 O O . VAL B 1 153 ? 5.625 15.352 -11.344 1 98.19 153 VAL B O 1
ATOM 2494 N N . ASN B 1 154 ? 4.168 13.695 -10.703 1 95.94 154 ASN B N 1
ATOM 2495 C CA . ASN B 1 154 ? 3.965 13.297 -12.094 1 95.94 154 ASN B CA 1
ATOM 2496 C C . ASN B 1 154 ? 3.109 14.312 -12.852 1 95.94 154 ASN B C 1
ATOM 2498 O O . ASN B 1 154 ? 2.037 14.695 -12.375 1 95.94 154 ASN B O 1
ATOM 2502 N N . THR B 1 155 ? 3.707 14.953 -13.82 1 80.75 155 THR B N 1
ATOM 2503 C CA . THR B 1 155 ? 2.984 15.938 -14.625 1 80.75 155 THR B CA 1
ATOM 2504 C C . THR B 1 155 ? 1.949 15.25 -15.516 1 80.75 155 THR B C 1
ATOM 2506 O O . THR B 1 155 ? 2.277 14.312 -16.25 1 80.75 155 THR B O 1
ATOM 2509 N N . GLN B 1 156 ? 0.898 14.852 -15.039 1 62.97 156 GLN B N 1
ATOM 2510 C CA . GLN B 1 156 ? -0.147 14.305 -15.906 1 62.97 156 GLN B CA 1
ATOM 2511 C C . GLN B 1 156 ? -0.384 15.211 -17.109 1 62.97 156 GLN B C 1
ATOM 2513 O O . GLN B 1 156 ? -0.157 16.422 -17.047 1 62.97 156 GLN B O 1
ATOM 2518 N N . ASP B 1 157 ? -0.313 14.641 -18.359 1 48.09 157 ASP B N 1
ATOM 2519 C CA . ASP B 1 157 ? -0.801 15.344 -19.547 1 48.09 157 ASP B CA 1
ATOM 2520 C C . ASP B 1 157 ? -2.156 15.992 -19.281 1 48.09 157 ASP B C 1
ATOM 2522 O O . ASP B 1 157 ? -3.156 15.297 -19.094 1 48.09 157 ASP B O 1
ATOM 2526 N N . GLN B 1 158 ? -2.346 16.922 -18.375 1 38.81 158 GLN B N 1
ATOM 2527 C CA . GLN B 1 158 ? -3.549 17.734 -18.469 1 38.81 158 GLN B CA 1
ATOM 2528 C C . GLN B 1 158 ? -3.941 17.984 -19.922 1 38.81 158 GLN B C 1
ATOM 2530 O O . GLN B 1 158 ? -4.805 18.812 -20.203 1 38.81 158 GLN B O 1
ATOM 2535 N N . SER B 1 159 ? -3.393 17.438 -21.016 1 29.81 159 SER B N 1
ATOM 2536 C CA . SER B 1 159 ? -4.145 17.672 -22.25 1 29.81 159 SER B CA 1
ATOM 2537 C C . SER B 1 159 ? -5.445 16.875 -22.266 1 29.81 159 SER B C 1
ATOM 2539 O O . SER B 1 159 ? -5.473 15.711 -21.844 1 29.81 159 SER B O 1
#

Organism: NCBI:txid312540

Foldseek 3Di:
DAAQALLAFVVVLLVLLCCCCPVVVFKDFQVVSCVVSVHDPVNVVSSQSNCVLLVQWDDDPRMIGGDPLVVCLNVDDLLVVLQSLLVSCCPHPPNVVQVVVQDDALVGSVVVCVVVVNCNLVDPCSSVSVLCCCCRRVVSSQQWDADPRHIGGDPPPPD/DAAQALLAFVVVLLVLLCCCCPVVVFKDFQVVSCVVSVHDPVNVVSSVSNCVLLVQWDDDPRMIGGDPLVVCLNVDDQLVVLQSLLVSCCPHPPNVVQVVVQDDALVGSVVVCVVVVNCNLVDPCSSVSVLCCCCRRVVSSQQWDADPRHIGGDPPPPD

pLDDT: mean 95.32, std 8.72, range [29.27, 98.81]

Sequence (318 aa):
MDVIDPDARIADLVGLLYVLNNIFNGKTDLYKLEKEMEVDIDDLMPIVYTAERLGLVAVESGDINISDKGREYIKSGMIQRKKIINNSLRDIEPFKTAIELKSFSLDDILEKLKDNGVQTFNNPDGLHDLEVILIEWGVYSRLLKKTDDGFEVNTQDQSMDVIDPDARIADLVGLLYVLNNIFNGKTDLYKLEKEMEVDIDDLMPIVYTAERLGLVAVESGDINISDKGREYIKSGMIQRKKIINNSLRDIEPFKTAIELKSFSLDDILEKLKDNGVQTFNNPDGLHDLEVILIEWGVYSRLLKKTDDGFEVNTQDQS